Protein AF-A0A9X2UJU2-F1 (afdb_monomer_lite)

Foldseek 3Di:
DVVFVCVQCCLLPVVLVVLLVVLQDAAQADVLSVLSLLLSVLSLVLCLQLHPCLLPAVCSSVVSVVSSVVSNVNSCVVRVPHHHDDDDDDPSVVSNVSSVVSNVCSVVSVVLSVQQQDADPPDDQWAQQFDDDDKDFQAAGDHCSRHVLCVCVDPVNVVVVLANGETAIAHHDPRRHQFDHNADQDFVRGPQAQGFTFGGAWFFWAAWDAAFAFGGPPDAAPPCFQTTWTWTDRDPQEIEIEGQFHHPFADDHGGATGHCDCPVVGDGTRGGHTEGHDDDDDDDDDDDDDDDDDDDDDDDDDDDDDDDDDDDDDDDDDDDDDDDDDDDDDDDDDDDDDDDDDDDDDDDDDDDDDDRNGHRYYYHHYDDDDD

Structure (mmCIF, N/CA/C/O backbone):
data_AF-A0A9X2UJU2-F1
#
_entry.id   AF-A0A9X2UJU2-F1
#
loop_
_atom_site.group_PDB
_atom_site.id
_atom_site.type_symbol
_atom_site.label_atom_id
_atom_site.label_alt_id
_atom_site.label_comp_id
_atom_site.label_asym_id
_atom_site.label_entity_id
_atom_site.label_seq_id
_atom_site.pdbx_PDB_ins_code
_atom_site.Cartn_x
_atom_site.Cartn_y
_atom_site.Cartn_z
_atom_site.occupancy
_atom_site.B_iso_or_equiv
_atom_site.auth_seq_id
_atom_site.auth_comp_id
_atom_site.auth_asym_id
_atom_site.auth_atom_id
_atom_site.pdbx_PDB_model_num
ATOM 1 N N . MET A 1 1 ? -15.609 9.538 -8.838 1.00 78.25 1 MET A N 1
ATOM 2 C CA . MET A 1 1 ? -15.028 8.177 -8.932 1.00 78.25 1 MET A CA 1
ATOM 3 C C . MET A 1 1 ? -13.802 8.117 -9.852 1.00 78.25 1 MET A C 1
ATOM 5 O O . MET A 1 1 ? -12.767 7.620 -9.428 1.00 78.25 1 MET A O 1
ATOM 9 N N . THR A 1 2 ? -13.875 8.661 -11.072 1.00 84.62 2 THR A N 1
ATOM 10 C CA . THR A 1 2 ? -12.840 8.581 -12.128 1.00 84.62 2 THR A CA 1
ATOM 11 C C . THR A 1 2 ? -11.409 8.886 -11.670 1.00 84.62 2 THR A C 1
ATOM 13 O O . THR A 1 2 ? -10.521 8.072 -11.897 1.00 84.62 2 THR A O 1
ATOM 16 N N . LEU A 1 3 ? -11.186 9.989 -10.941 1.00 86.00 3 LEU A N 1
ATOM 17 C CA . LEU A 1 3 ? -9.861 10.375 -10.419 1.00 86.00 3 LEU A CA 1
ATOM 18 C C . LEU A 1 3 ? -9.192 9.303 -9.541 1.00 86.00 3 LEU A C 1
ATOM 20 O O . LEU A 1 3 ? -7.971 9.273 -9.429 1.00 86.00 3 LEU A O 1
ATOM 24 N N . LEU A 1 4 ? -9.984 8.438 -8.907 1.00 81.25 4 LEU A N 1
ATOM 25 C CA . LEU A 1 4 ? -9.518 7.473 -7.909 1.00 81.25 4 LEU A CA 1
ATOM 26 C C . LEU A 1 4 ? -9.176 6.132 -8.562 1.00 81.25 4 LEU A C 1
ATOM 28 O O . LEU A 1 4 ? -8.189 5.488 -8.200 1.00 81.25 4 LEU A O 1
ATOM 32 N N . ILE A 1 5 ? -9.953 5.767 -9.587 1.00 86.50 5 ILE A N 1
ATOM 33 C CA . ILE A 1 5 ? -9.607 4.722 -10.554 1.00 86.50 5 ILE A CA 1
ATOM 34 C C . ILE A 1 5 ? -8.307 5.119 -11.265 1.00 86.50 5 ILE A C 1
ATOM 36 O O . ILE A 1 5 ? -7.346 4.355 -11.238 1.00 86.50 5 ILE A O 1
ATOM 40 N N . ALA A 1 6 ? -8.222 6.345 -11.792 1.00 90.00 6 ALA A N 1
ATOM 41 C CA . ALA A 1 6 ? -7.012 6.865 -12.426 1.00 90.00 6 ALA A CA 1
ATOM 42 C C . ALA A 1 6 ? -5.798 6.832 -11.479 1.00 90.00 6 ALA A C 1
ATOM 44 O O . ALA A 1 6 ? -4.747 6.332 -11.870 1.00 90.00 6 ALA A O 1
ATOM 45 N N . SER A 1 7 ? -5.942 7.254 -10.214 1.00 86.00 7 SER A N 1
ATOM 46 C CA . SER A 1 7 ? -4.841 7.199 -9.237 1.00 86.00 7 SER A CA 1
ATOM 47 C C . SER A 1 7 ? -4.388 5.782 -8.863 1.00 86.00 7 SER A C 1
ATOM 49 O O . SER A 1 7 ? -3.304 5.635 -8.311 1.00 86.00 7 SER A O 1
ATOM 51 N N . ALA A 1 8 ? -5.186 4.746 -9.146 1.00 86.94 8 ALA A N 1
ATOM 52 C CA . ALA A 1 8 ? -4.777 3.351 -8.985 1.00 86.94 8 ALA A CA 1
ATOM 53 C C . ALA A 1 8 ? -4.156 2.784 -10.276 1.00 86.94 8 ALA A C 1
ATOM 55 O O . ALA A 1 8 ? -3.078 2.199 -10.233 1.00 86.94 8 ALA A O 1
ATOM 56 N N . LEU A 1 9 ? -4.800 2.983 -11.432 1.00 93.69 9 LEU A N 1
ATOM 57 C CA . LEU A 1 9 ? -4.358 2.412 -12.711 1.00 93.69 9 LEU A CA 1
ATOM 58 C C . LEU A 1 9 ? -3.088 3.078 -13.263 1.00 93.69 9 LEU A C 1
ATOM 60 O O . LEU A 1 9 ? -2.229 2.389 -13.813 1.00 93.69 9 LEU A O 1
ATOM 64 N N . LEU A 1 10 ? -2.942 4.398 -13.101 1.00 95.44 10 LEU A N 1
ATOM 65 C CA . LEU A 1 10 ? -1.795 5.149 -13.616 1.00 95.44 10 LEU A CA 1
ATOM 66 C C . LEU A 1 10 ? -0.452 4.645 -13.038 1.00 95.44 10 LEU A C 1
ATOM 68 O O . LEU A 1 10 ? 0.402 4.252 -13.833 1.00 95.44 10 LEU A O 1
ATOM 72 N N . PRO A 1 11 ? -0.243 4.581 -11.704 1.00 94.50 11 PRO A N 1
ATOM 73 C CA . PRO A 1 11 ? 1.027 4.121 -11.136 1.00 94.50 11 PRO A CA 1
ATOM 74 C C . PRO A 1 11 ? 1.222 2.597 -11.143 1.00 94.50 11 PRO A C 1
ATOM 76 O O . PRO A 1 11 ? 2.362 2.157 -11.016 1.00 94.50 11 PRO A O 1
ATOM 79 N N . LEU A 1 12 ? 0.158 1.788 -11.263 1.00 95.50 12 LEU A N 1
ATOM 80 C CA . LEU A 1 12 ? 0.262 0.318 -11.209 1.00 95.50 12 LEU A CA 1
ATOM 81 C C . LEU A 1 12 ? 0.328 -0.355 -12.586 1.00 95.50 12 LEU A C 1
ATOM 83 O O . LEU A 1 12 ? 0.945 -1.411 -12.697 1.00 95.50 12 LEU A O 1
ATOM 87 N N . LEU A 1 13 ? -0.282 0.233 -13.621 1.00 95.38 13 LEU A N 1
ATOM 88 C CA . LEU A 1 13 ? -0.351 -0.356 -14.965 1.00 95.38 13 LEU A CA 1
ATOM 89 C C . LEU A 1 13 ? 0.240 0.561 -16.039 1.00 95.38 13 LEU A C 1
ATOM 91 O O . LEU A 1 13 ? 1.122 0.135 -16.779 1.00 95.38 13 LEU A O 1
ATOM 95 N N . VAL A 1 14 ? -0.211 1.817 -16.127 1.00 97.19 14 VAL A N 1
ATOM 96 C CA . VAL A 1 14 ? 0.132 2.696 -17.262 1.00 97.19 14 VAL A CA 1
ATOM 97 C C . VAL A 1 14 ? 1.604 3.111 -17.233 1.00 97.19 14 VAL A C 1
ATOM 99 O O . VAL A 1 14 ? 2.310 2.925 -18.221 1.00 97.19 14 VAL A O 1
ATOM 102 N N . LEU A 1 15 ? 2.094 3.637 -16.105 1.00 96.94 15 LEU A N 1
ATOM 103 C CA . LEU A 1 15 ? 3.491 4.061 -15.974 1.00 96.94 15 LEU A CA 1
ATOM 104 C C . LEU A 1 15 ? 4.473 2.869 -15.981 1.00 96.94 15 LEU A C 1
ATOM 106 O O . LEU A 1 15 ? 5.460 2.944 -16.718 1.00 96.94 15 LEU A O 1
ATOM 110 N N . PRO A 1 16 ? 4.220 1.739 -15.281 1.00 97.31 16 PRO A N 1
ATOM 111 C CA . PRO A 1 16 ? 5.049 0.539 -15.421 1.00 97.31 16 PRO A CA 1
ATOM 112 C C . PRO A 1 16 ? 5.031 -0.034 -16.842 1.00 97.31 16 PRO A C 1
ATOM 114 O O . PRO A 1 16 ? 6.090 -0.348 -17.377 1.00 97.31 16 PRO A O 1
ATOM 117 N N . GLY A 1 17 ? 3.869 -0.091 -17.501 1.00 97.81 17 GLY A N 1
ATOM 118 C CA . GLY A 1 17 ? 3.752 -0.518 -18.897 1.00 97.81 17 GLY A CA 1
ATOM 119 C C . GLY A 1 17 ? 4.558 0.366 -19.853 1.00 97.81 17 GLY A C 1
ATOM 120 O O . GLY A 1 17 ? 5.328 -0.144 -20.665 1.00 97.81 17 GLY A O 1
ATOM 121 N N . ALA A 1 18 ? 4.473 1.692 -19.708 1.00 97.81 18 ALA A N 1
ATOM 122 C CA . ALA A 1 18 ? 5.275 2.633 -20.489 1.00 97.81 18 ALA A CA 1
ATOM 123 C C . ALA A 1 18 ? 6.788 2.461 -20.246 1.00 97.81 18 ALA A C 1
ATOM 125 O O . ALA A 1 18 ? 7.571 2.483 -21.200 1.00 97.81 18 ALA A O 1
ATOM 126 N N . ALA A 1 19 ? 7.206 2.225 -18.998 1.00 97.62 19 ALA A N 1
ATOM 127 C CA . ALA A 1 19 ? 8.601 1.953 -18.649 1.00 97.62 19 ALA A CA 1
ATOM 128 C C . ALA A 1 19 ? 9.113 0.633 -19.263 1.00 97.62 19 ALA A C 1
ATOM 130 O O . ALA A 1 19 ? 10.229 0.586 -19.784 1.00 97.62 19 ALA A O 1
ATOM 131 N N . LEU A 1 20 ? 8.284 -0.417 -19.286 1.00 98.31 20 LEU A N 1
ATOM 132 C CA . LEU A 1 20 ? 8.587 -1.688 -19.953 1.00 98.31 20 LEU A CA 1
ATOM 133 C C . LEU A 1 20 ? 8.671 -1.539 -21.480 1.00 98.31 20 LEU A C 1
ATOM 135 O O . LEU A 1 20 ? 9.601 -2.053 -22.102 1.00 98.31 20 LEU A O 1
ATOM 139 N N . VAL A 1 21 ? 7.776 -0.768 -22.104 1.00 97.69 21 VAL A N 1
ATOM 140 C CA . VAL A 1 21 ? 7.886 -0.439 -23.536 1.00 97.69 21 VAL A CA 1
ATOM 141 C C . VAL A 1 21 ? 9.180 0.337 -23.812 1.00 97.69 21 VAL A C 1
ATOM 143 O O . VAL A 1 21 ? 9.900 0.017 -24.760 1.00 97.69 21 VAL A O 1
ATOM 146 N N . TRP A 1 22 ? 9.538 1.309 -22.966 1.00 96.94 22 TRP A N 1
ATOM 147 C CA . TRP A 1 22 ? 10.787 2.068 -23.087 1.00 96.94 22 TRP A CA 1
ATOM 148 C C . TRP A 1 22 ? 12.039 1.188 -22.937 1.00 96.94 22 TRP A C 1
ATOM 150 O O . TRP A 1 22 ? 13.007 1.384 -23.680 1.00 96.94 22 TRP A O 1
ATOM 160 N N . LEU A 1 23 ? 12.012 0.183 -22.055 1.00 97.75 23 LEU A N 1
ATOM 161 C CA . LEU A 1 23 ? 13.087 -0.796 -21.859 1.00 97.75 23 LEU A CA 1
ATOM 162 C C . LEU A 1 23 ? 13.447 -1.538 -23.157 1.00 97.75 23 LEU A C 1
ATOM 164 O O . LEU A 1 23 ? 14.626 -1.621 -23.506 1.00 97.75 23 LEU A O 1
ATOM 168 N N . THR A 1 24 ? 12.446 -2.000 -23.912 1.00 96.75 24 THR A N 1
ATOM 169 C CA . THR A 1 24 ? 12.653 -2.788 -25.148 1.00 96.75 24 THR A CA 1
ATOM 170 C C . THR A 1 24 ? 13.196 -1.983 -26.339 1.00 96.75 24 THR A C 1
ATOM 172 O O . THR A 1 24 ? 13.773 -2.552 -27.274 1.00 96.75 24 THR A O 1
ATOM 175 N N . ARG A 1 25 ? 13.066 -0.646 -26.324 1.00 95.00 25 ARG A N 1
ATOM 176 C CA . ARG A 1 25 ? 13.652 0.231 -27.356 1.00 95.00 25 ARG A CA 1
ATOM 177 C C . ARG A 1 25 ? 15.187 0.171 -27.298 1.00 95.00 25 ARG A C 1
ATOM 179 O O . ARG A 1 25 ? 15.766 0.037 -26.220 1.00 95.00 25 ARG A O 1
ATOM 186 N N . ARG A 1 26 ? 15.871 0.289 -28.443 1.00 93.94 26 ARG A N 1
ATOM 187 C CA . ARG A 1 26 ? 17.350 0.349 -28.471 1.00 93.94 26 ARG A CA 1
ATOM 188 C C . ARG A 1 26 ? 17.856 1.656 -27.841 1.00 93.94 26 ARG A C 1
ATOM 190 O O . ARG A 1 26 ? 17.137 2.653 -27.826 1.00 93.94 26 ARG A O 1
ATOM 197 N N . SER A 1 27 ? 19.089 1.632 -27.345 1.00 93.81 27 SER A N 1
ATOM 198 C CA . SER A 1 27 ? 19.874 2.822 -26.974 1.00 93.81 27 SER A CA 1
ATOM 199 C C . SER A 1 27 ? 21.126 2.895 -27.871 1.00 93.81 27 SER A C 1
ATOM 201 O O . SER A 1 27 ? 21.443 1.886 -28.500 1.00 93.81 27 SER A O 1
ATOM 203 N N . PRO A 1 28 ? 21.865 4.024 -27.931 1.00 93.12 28 PRO A N 1
ATOM 204 C CA . PRO A 1 28 ? 23.051 4.152 -28.794 1.00 93.12 28 PRO A CA 1
ATOM 205 C C . PRO A 1 28 ? 24.180 3.146 -28.515 1.00 93.12 28 PRO A C 1
ATOM 207 O O . PRO A 1 28 ? 24.922 2.789 -29.420 1.00 93.12 28 PRO A O 1
ATOM 210 N N . CYS A 1 29 ? 24.309 2.673 -27.272 1.00 94.31 29 CYS A N 1
ATOM 211 C CA . CYS A 1 29 ? 25.290 1.662 -26.878 1.00 94.31 29 CYS A CA 1
ATOM 212 C C . CYS A 1 29 ? 24.791 0.833 -25.684 1.00 94.31 29 CYS A C 1
ATOM 214 O O . CYS A 1 29 ? 23.790 1.180 -25.038 1.00 94.31 29 CYS A O 1
ATOM 216 N N . ARG A 1 30 ? 25.484 -0.275 -25.386 1.00 95.88 30 ARG A N 1
ATOM 217 C CA . ARG A 1 30 ? 25.098 -1.224 -24.327 1.00 95.88 30 ARG A CA 1
ATOM 218 C C . ARG A 1 30 ? 25.066 -0.581 -22.940 1.00 95.88 30 ARG A C 1
ATOM 220 O O . ARG A 1 30 ? 24.116 -0.845 -22.209 1.00 95.88 30 ARG A O 1
ATOM 227 N N . LEU A 1 31 ? 26.014 0.294 -22.591 1.00 95.00 31 LEU A N 1
ATOM 228 C CA . LEU A 1 31 ? 26.052 0.927 -21.264 1.00 95.00 31 LEU A CA 1
ATOM 229 C C . LEU A 1 31 ? 24.826 1.822 -21.002 1.00 95.00 31 LEU A C 1
ATOM 231 O O . LEU A 1 31 ? 24.211 1.732 -19.942 1.00 95.00 31 LEU A O 1
ATOM 235 N N . LEU A 1 32 ? 24.402 2.624 -21.986 1.00 94.94 32 LEU A N 1
ATOM 236 C CA . LEU A 1 32 ? 23.209 3.475 -21.852 1.00 94.94 32 LEU A CA 1
ATOM 237 C C . LEU A 1 32 ? 21.908 2.659 -21.820 1.00 94.94 32 LEU A C 1
ATOM 239 O O . LEU A 1 32 ? 20.930 3.073 -21.197 1.00 94.94 32 LEU A O 1
ATOM 243 N N . TRP A 1 33 ? 21.871 1.498 -22.483 1.00 96.44 33 TRP A N 1
ATOM 244 C CA . TRP A 1 33 ? 20.758 0.561 -22.320 1.00 96.44 33 TRP A CA 1
ATOM 245 C C . TRP A 1 33 ? 20.776 -0.111 -20.940 1.00 96.44 33 TRP A C 1
ATOM 247 O O . TRP A 1 33 ? 19.724 -0.207 -20.319 1.00 96.44 33 TRP A O 1
ATOM 257 N N . GLY A 1 34 ? 21.948 -0.490 -20.423 1.00 97.06 34 GLY A N 1
ATOM 258 C CA . GLY A 1 34 ? 22.110 -1.049 -19.078 1.00 97.06 34 GLY A CA 1
ATOM 259 C C . GLY A 1 34 ? 21.664 -0.083 -17.977 1.00 97.06 34 GLY A C 1
ATOM 260 O O . GLY A 1 34 ? 20.895 -0.472 -17.103 1.00 97.06 34 GLY A O 1
ATOM 261 N N . LEU A 1 35 ? 22.043 1.198 -18.070 1.00 96.50 35 LEU A N 1
ATOM 262 C CA . LEU A 1 35 ? 21.576 2.247 -17.155 1.00 96.50 35 LEU A CA 1
ATOM 263 C C . LEU A 1 35 ? 20.044 2.386 -17.184 1.00 96.50 35 LEU A C 1
ATOM 265 O O . LEU A 1 35 ? 19.402 2.456 -16.138 1.00 96.50 35 LEU A O 1
ATOM 269 N N . LYS A 1 36 ? 19.443 2.365 -18.382 1.00 96.56 36 LYS A N 1
ATOM 270 C CA . LYS A 1 36 ? 17.984 2.350 -18.552 1.00 96.56 36 LYS A CA 1
ATOM 271 C C . LYS A 1 36 ? 17.348 1.092 -17.949 1.00 96.56 36 LYS A C 1
ATOM 273 O O . LYS A 1 36 ? 16.316 1.197 -17.295 1.00 96.56 36 LYS A O 1
ATOM 278 N N . ALA A 1 37 ? 17.942 -0.083 -18.149 1.00 98.19 37 ALA A N 1
ATOM 279 C CA . ALA A 1 37 ? 17.447 -1.340 -17.595 1.00 98.19 37 ALA A CA 1
ATOM 280 C C . ALA A 1 37 ? 17.479 -1.341 -16.062 1.00 98.19 37 ALA A C 1
ATOM 282 O O . ALA A 1 37 ? 16.490 -1.719 -15.437 1.00 98.19 37 ALA A O 1
ATOM 283 N N . ALA A 1 38 ? 18.554 -0.823 -15.463 1.00 98.25 38 ALA A N 1
ATOM 284 C CA . ALA A 1 38 ? 18.649 -0.611 -14.024 1.00 98.25 38 ALA A CA 1
ATOM 285 C C . ALA A 1 38 ? 17.598 0.398 -13.522 1.00 98.25 38 ALA A C 1
ATOM 287 O O . ALA A 1 38 ? 16.952 0.148 -12.507 1.00 98.25 38 ALA A O 1
ATOM 288 N N . ALA A 1 39 ? 17.362 1.498 -14.246 1.00 98.12 39 ALA A N 1
ATOM 289 C CA . ALA A 1 39 ? 16.346 2.493 -13.894 1.00 98.12 39 ALA A CA 1
ATOM 290 C C . ALA A 1 39 ? 14.916 1.934 -13.936 1.00 98.12 39 ALA A C 1
ATOM 292 O O . ALA A 1 39 ? 14.145 2.133 -12.996 1.00 98.12 39 ALA A O 1
ATOM 293 N N . VAL A 1 40 ? 14.567 1.195 -14.995 1.00 98.31 40 VAL A N 1
ATOM 294 C CA . VAL A 1 40 ? 13.261 0.527 -15.110 1.00 98.31 40 VAL A CA 1
ATOM 295 C C . VAL A 1 40 ? 13.121 -0.572 -14.054 1.00 98.31 40 VAL A C 1
ATOM 297 O O . VAL A 1 40 ? 12.067 -0.668 -13.436 1.00 98.31 40 VAL A O 1
ATOM 300 N N . GLY A 1 41 ? 14.176 -1.348 -13.784 1.00 98.31 41 GLY A N 1
ATOM 301 C CA . GLY A 1 41 ? 14.182 -2.369 -12.732 1.00 98.31 41 GLY A CA 1
ATOM 302 C C . GLY A 1 41 ? 14.013 -1.785 -11.327 1.00 98.31 41 GLY A C 1
ATOM 303 O O . GLY A 1 41 ? 13.221 -2.300 -10.542 1.00 98.31 41 GLY A O 1
ATOM 304 N N . GLY A 1 42 ? 14.681 -0.667 -11.030 1.00 97.81 42 GLY A N 1
ATOM 305 C CA . GLY A 1 42 ? 14.505 0.082 -9.785 1.00 97.81 42 GLY A CA 1
ATOM 306 C C . GLY A 1 42 ? 13.072 0.589 -9.618 1.00 97.81 42 GLY A C 1
ATOM 307 O O . GLY A 1 42 ? 12.466 0.373 -8.568 1.00 97.81 42 GLY A O 1
ATOM 308 N N . TYR A 1 43 ? 12.498 1.175 -10.673 1.00 97.69 43 TYR A N 1
ATOM 309 C CA . TYR A 1 43 ? 11.116 1.652 -10.664 1.00 97.69 43 TYR A CA 1
ATOM 310 C C . TYR A 1 43 ? 10.106 0.503 -10.506 1.00 97.69 43 TYR A C 1
ATOM 312 O O . TYR A 1 43 ? 9.190 0.594 -9.691 1.00 97.69 43 TYR A O 1
ATOM 320 N N . VAL A 1 44 ? 10.309 -0.618 -11.206 1.00 98.12 44 VAL A N 1
ATOM 321 C CA . VAL A 1 44 ? 9.513 -1.844 -11.040 1.00 98.12 44 VAL A CA 1
ATOM 322 C C . VAL A 1 44 ? 9.623 -2.387 -9.612 1.00 98.12 44 VAL A C 1
ATOM 324 O O . VAL A 1 44 ? 8.601 -2.733 -9.025 1.00 98.12 44 VAL A O 1
ATOM 327 N N . GLY A 1 45 ? 10.819 -2.408 -9.016 1.00 97.31 45 GLY A N 1
ATOM 328 C CA . GLY A 1 45 ? 11.032 -2.816 -7.623 1.00 97.31 45 GLY A CA 1
ATOM 329 C C . GLY A 1 45 ? 10.344 -1.890 -6.613 1.00 97.31 45 GLY A C 1
ATOM 330 O O . GLY A 1 45 ? 9.742 -2.361 -5.644 1.00 97.31 45 GLY A O 1
ATOM 331 N N . LEU A 1 46 ? 10.359 -0.578 -6.868 1.00 95.94 46 LEU A N 1
ATOM 332 C CA . LEU A 1 46 ? 9.632 0.408 -6.073 1.00 95.94 46 LEU A CA 1
ATOM 333 C C . LEU A 1 46 ? 8.116 0.179 -6.169 1.00 95.94 46 LEU A C 1
ATOM 335 O O . LEU A 1 46 ? 7.453 0.070 -5.137 1.00 95.94 46 LEU A O 1
ATOM 339 N N . THR A 1 47 ? 7.571 0.013 -7.378 1.00 96.38 47 THR A N 1
ATOM 340 C CA . THR A 1 47 ? 6.147 -0.293 -7.586 1.00 96.38 47 THR A CA 1
ATOM 341 C C . THR A 1 47 ? 5.770 -1.650 -6.982 1.00 96.38 47 THR A C 1
ATOM 343 O O . THR A 1 47 ? 4.721 -1.757 -6.356 1.00 96.38 47 THR A O 1
ATOM 346 N N . TYR A 1 48 ? 6.616 -2.681 -7.066 1.00 96.56 48 TYR A N 1
ATOM 347 C CA . TYR A 1 48 ? 6.393 -3.993 -6.437 1.00 96.56 48 TYR A CA 1
ATOM 348 C C . TYR A 1 48 ? 6.267 -3.906 -4.901 1.00 96.56 48 TYR A C 1
ATOM 350 O O . TYR A 1 48 ? 5.504 -4.664 -4.298 1.00 96.56 48 TYR A O 1
ATOM 358 N N . HIS A 1 49 ? 6.984 -2.977 -4.258 1.00 93.88 49 HIS A N 1
ATOM 359 C CA . HIS A 1 49 ? 7.016 -2.836 -2.798 1.00 93.88 49 HIS A CA 1
ATOM 360 C C . HIS A 1 49 ? 6.109 -1.748 -2.206 1.00 93.88 49 HIS A C 1
ATOM 362 O O . HIS A 1 49 ? 5.673 -1.919 -1.069 1.00 93.88 49 HIS A O 1
ATOM 368 N N . LEU A 1 50 ? 5.853 -0.650 -2.924 1.00 92.94 50 LEU A N 1
ATOM 369 C CA . LEU A 1 50 ? 5.038 0.489 -2.469 1.00 92.94 50 LEU A CA 1
ATOM 370 C C . LEU A 1 50 ? 3.723 0.649 -3.247 1.00 92.94 50 LEU A C 1
ATOM 372 O O . LEU A 1 50 ? 2.859 1.432 -2.854 1.00 92.94 50 LEU A O 1
ATOM 376 N N . GLY A 1 51 ? 3.548 -0.077 -4.351 1.00 93.31 51 GLY A N 1
ATOM 377 C CA . GLY A 1 51 ? 2.309 -0.062 -5.117 1.00 93.31 51 GLY A CA 1
ATOM 378 C C . GLY A 1 51 ? 1.130 -0.563 -4.284 1.00 93.31 51 GLY A C 1
ATOM 379 O O . GLY A 1 51 ? 1.218 -1.582 -3.599 1.00 93.31 51 GLY A O 1
ATOM 380 N N . SER A 1 52 ? -0.008 0.128 -4.380 1.00 91.62 52 SER A N 1
ATOM 381 C CA . SER A 1 52 ? -1.276 -0.268 -3.748 1.00 91.62 52 SER A CA 1
ATOM 382 C C . SER A 1 52 ? -1.934 -1.460 -4.463 1.00 91.62 52 SER A C 1
ATOM 384 O O . SER A 1 52 ? -3.083 -1.390 -4.892 1.00 91.62 52 SER A O 1
ATOM 386 N N . TRP A 1 53 ? -1.200 -2.565 -4.614 1.00 94.50 53 TRP A N 1
ATOM 387 C CA . TRP A 1 53 ? -1.599 -3.735 -5.405 1.00 94.50 53 TRP A CA 1
ATOM 388 C C . TRP A 1 53 ? -2.915 -4.365 -4.959 1.00 94.50 53 TRP A C 1
ATOM 390 O O . TRP A 1 53 ? -3.661 -4.849 -5.801 1.00 94.50 53 TRP A O 1
ATOM 400 N N . TYR A 1 54 ? -3.252 -4.272 -3.672 1.00 92.00 54 TYR A N 1
ATOM 401 C CA . TYR A 1 54 ? -4.533 -4.704 -3.108 1.00 92.00 54 TYR A CA 1
ATOM 402 C C . TYR A 1 54 ? -5.774 -4.063 -3.774 1.00 92.00 54 TYR A C 1
ATOM 404 O O . TYR A 1 54 ? -6.877 -4.592 -3.642 1.00 92.00 54 TYR A O 1
ATOM 412 N N . MET A 1 55 ? -5.610 -2.957 -4.516 1.00 91.69 55 MET A N 1
ATOM 413 C CA . MET A 1 55 ? -6.650 -2.337 -5.355 1.00 91.69 55 MET A CA 1
ATOM 414 C C . MET A 1 55 ? -6.995 -3.148 -6.617 1.00 91.69 55 MET A C 1
ATOM 416 O O . MET A 1 55 ? -8.116 -3.040 -7.107 1.00 91.69 55 MET A O 1
ATOM 420 N N . LEU A 1 56 ? -6.031 -3.903 -7.159 1.00 93.31 56 LEU A N 1
ATOM 421 C CA . LEU A 1 56 ? -6.142 -4.680 -8.401 1.00 93.31 56 LEU A CA 1
ATOM 422 C C . LEU A 1 56 ? -6.066 -6.178 -8.103 1.00 93.31 56 LEU A C 1
ATOM 424 O O . LEU A 1 56 ? -7.026 -6.908 -8.306 1.00 93.31 56 LEU A O 1
ATOM 428 N N . SER A 1 57 ? -4.906 -6.605 -7.614 1.00 94.44 57 SER A N 1
ATOM 429 C CA . SER A 1 57 ? -4.594 -7.910 -7.044 1.00 94.44 57 SER A CA 1
ATOM 430 C C . SER A 1 57 ? -3.164 -7.842 -6.503 1.00 94.44 57 SER A C 1
ATOM 432 O O . SER A 1 57 ? -2.254 -7.390 -7.207 1.00 94.44 57 SER A O 1
ATOM 434 N N . THR A 1 58 ? -2.923 -8.340 -5.290 1.00 95.19 58 THR A N 1
ATOM 435 C CA . THR A 1 58 ? -1.568 -8.550 -4.757 1.00 95.19 58 THR A CA 1
ATOM 436 C C . THR A 1 58 ? -0.733 -9.528 -5.579 1.00 95.19 58 THR A C 1
ATOM 438 O O . THR A 1 58 ? 0.486 -9.513 -5.428 1.00 95.19 58 THR A O 1
ATOM 441 N N . HIS A 1 59 ? -1.331 -10.311 -6.483 1.00 95.88 59 HIS A N 1
ATOM 442 C CA . HIS A 1 59 ? -0.605 -11.186 -7.410 1.00 95.88 59 HIS A CA 1
ATOM 443 C C . HIS A 1 59 ? -0.028 -10.423 -8.613 1.00 95.88 59 HIS A C 1
ATOM 445 O O . HIS A 1 59 ? 1.020 -10.794 -9.141 1.00 95.88 59 HIS A O 1
ATOM 451 N N . GLY A 1 60 ? -0.643 -9.297 -9.004 1.00 96.38 60 GLY A N 1
ATOM 452 C CA . GLY A 1 60 ? -0.228 -8.490 -10.163 1.00 96.38 60 GLY A CA 1
ATOM 453 C C . GLY A 1 60 ? 1.209 -7.960 -10.081 1.00 96.38 60 GLY A C 1
ATOM 454 O O . GLY A 1 60 ? 1.868 -7.781 -11.104 1.00 96.38 60 GLY A O 1
ATOM 455 N N . ARG A 1 61 ? 1.749 -7.805 -8.866 1.00 96.50 61 ARG A N 1
ATOM 456 C CA . ARG A 1 61 ? 3.153 -7.427 -8.644 1.00 96.50 61 ARG A CA 1
ATOM 457 C C . ARG A 1 61 ? 4.143 -8.474 -9.176 1.00 96.50 61 ARG A C 1
ATOM 459 O O . ARG A 1 61 ? 5.198 -8.104 -9.677 1.00 96.50 61 ARG A O 1
ATOM 466 N N . TYR A 1 62 ? 3.805 -9.765 -9.109 1.00 97.75 62 TYR A N 1
ATOM 467 C CA . TYR A 1 62 ? 4.650 -10.841 -9.640 1.00 97.75 62 TYR A CA 1
ATOM 468 C C . TYR A 1 62 ? 4.573 -10.902 -11.166 1.00 97.75 62 TYR A C 1
ATOM 470 O O . TYR A 1 62 ? 5.595 -11.085 -11.821 1.00 97.75 62 TYR A O 1
ATOM 478 N N . VAL A 1 63 ? 3.389 -10.641 -11.734 1.00 97.88 63 VAL A N 1
ATOM 479 C CA . VAL A 1 63 ? 3.221 -10.459 -13.185 1.00 97.88 63 VAL A CA 1
ATOM 480 C C . VAL A 1 63 ? 4.097 -9.304 -13.678 1.00 97.88 63 VAL A C 1
ATOM 482 O O . VAL A 1 63 ? 4.808 -9.464 -14.666 1.00 97.88 63 VAL A O 1
ATOM 485 N N . LEU A 1 64 ? 4.140 -8.175 -12.957 1.00 98.25 64 LEU A N 1
ATOM 486 C CA . LEU A 1 64 ? 5.020 -7.055 -13.301 1.00 98.25 64 LEU A CA 1
ATOM 487 C C . LEU A 1 64 ? 6.513 -7.441 -13.280 1.00 98.25 64 LEU A C 1
ATOM 489 O O . LEU A 1 64 ? 7.247 -7.044 -14.184 1.00 98.25 64 LEU A O 1
ATOM 493 N N . LEU A 1 65 ? 6.963 -8.234 -12.298 1.00 98.19 65 LEU A N 1
ATOM 494 C CA . LEU A 1 65 ? 8.338 -8.756 -12.267 1.00 98.19 65 LEU A CA 1
ATOM 495 C C . LEU A 1 65 ? 8.633 -9.690 -13.452 1.00 98.19 65 LEU A C 1
ATOM 497 O O . LEU A 1 65 ? 9.692 -9.572 -14.066 1.00 98.19 65 LEU A O 1
ATOM 501 N N . GLY A 1 66 ? 7.699 -10.576 -13.812 1.00 98.56 66 GLY A N 1
ATOM 502 C CA . GLY A 1 66 ? 7.832 -11.454 -14.978 1.00 98.56 66 GLY A CA 1
ATOM 503 C C . GLY A 1 66 ? 7.917 -10.671 -16.292 1.00 98.56 66 GLY A C 1
ATOM 504 O O . GLY A 1 66 ? 8.825 -10.893 -17.092 1.00 98.56 66 GLY A O 1
ATOM 505 N N . LEU A 1 67 ? 7.038 -9.682 -16.482 1.00 98.56 67 LEU A N 1
ATOM 506 C CA . LEU A 1 67 ? 7.065 -8.784 -17.642 1.00 98.56 67 LEU A CA 1
ATOM 507 C C . LEU A 1 67 ? 8.363 -7.963 -17.710 1.00 98.56 67 LEU A C 1
ATOM 509 O O . LEU A 1 67 ? 8.895 -7.749 -18.801 1.00 98.56 67 LEU A O 1
ATOM 513 N N . PHE A 1 68 ? 8.910 -7.542 -16.564 1.00 98.69 68 PHE A N 1
ATOM 514 C CA . PHE A 1 68 ? 10.231 -6.917 -16.499 1.00 98.69 68 PHE A CA 1
ATOM 515 C C . PHE A 1 68 ? 11.348 -7.870 -16.931 1.00 98.69 68 PHE A C 1
ATOM 517 O O . PHE A 1 68 ? 12.160 -7.484 -17.768 1.00 98.69 68 PHE A O 1
ATOM 524 N N . ALA A 1 69 ? 11.369 -9.109 -16.433 1.00 98.62 69 ALA A N 1
ATOM 525 C CA . ALA A 1 69 ? 12.376 -10.099 -16.814 1.00 98.62 69 ALA A CA 1
ATOM 526 C C . ALA A 1 69 ? 12.349 -10.395 -18.327 1.00 98.62 69 ALA A C 1
ATOM 528 O O . ALA A 1 69 ? 13.389 -10.352 -18.985 1.00 98.62 69 ALA A O 1
ATOM 529 N N . VAL A 1 70 ? 11.157 -10.597 -18.903 1.00 98.62 70 VAL A N 1
ATOM 530 C CA . VAL A 1 70 ? 10.972 -10.805 -20.352 1.00 98.62 70 VAL A CA 1
ATOM 531 C C . VAL A 1 70 ? 11.398 -9.566 -21.151 1.00 98.62 70 VAL A C 1
ATOM 533 O O . VAL A 1 70 ? 12.158 -9.681 -22.115 1.00 98.62 70 VAL A O 1
ATOM 536 N N . GLY A 1 71 ? 10.971 -8.368 -20.738 1.00 98.38 71 GLY A N 1
ATOM 537 C CA . GLY A 1 71 ? 11.330 -7.109 -21.396 1.00 98.38 71 GLY A CA 1
ATOM 538 C C . GLY A 1 71 ? 12.829 -6.797 -21.342 1.00 98.38 71 GLY A C 1
ATOM 539 O O . GLY A 1 71 ? 13.398 -6.318 -22.327 1.00 98.38 71 GLY A O 1
ATOM 540 N N . ALA A 1 72 ? 13.487 -7.116 -20.224 1.00 98.25 72 ALA A N 1
ATOM 541 C CA . ALA A 1 72 ? 14.931 -7.001 -20.052 1.00 98.25 72 ALA A CA 1
ATOM 542 C C . ALA A 1 72 ? 15.684 -8.016 -20.924 1.00 98.25 72 ALA A C 1
ATOM 544 O O . ALA A 1 72 ? 16.622 -7.627 -21.618 1.00 98.25 72 ALA A O 1
ATOM 545 N N . GLY A 1 73 ? 15.245 -9.280 -20.963 1.00 98.38 73 GLY A N 1
ATOM 546 C CA . GLY A 1 73 ? 15.827 -10.316 -21.822 1.00 98.38 73 GLY A CA 1
ATOM 547 C C . GLY A 1 73 ? 15.743 -9.958 -23.309 1.00 98.38 73 GLY A C 1
ATOM 548 O O . GLY A 1 73 ? 16.760 -9.934 -24.003 1.00 98.38 73 GLY A O 1
ATOM 549 N N . TYR A 1 74 ? 14.555 -9.578 -23.789 1.00 98.44 74 TYR A N 1
ATOM 550 C CA . TYR A 1 74 ? 14.344 -9.154 -25.178 1.00 98.44 74 TYR A CA 1
ATOM 551 C C . TYR A 1 74 ? 15.120 -7.872 -25.533 1.00 98.44 74 TYR A C 1
ATOM 553 O O . TYR A 1 74 ? 15.753 -7.793 -26.590 1.00 98.44 74 TYR A O 1
ATOM 561 N N . GLY A 1 75 ? 15.126 -6.872 -24.643 1.00 97.56 75 GLY A N 1
ATOM 562 C CA . GLY A 1 75 ? 15.910 -5.650 -24.826 1.00 97.56 75 GLY A CA 1
ATOM 563 C C . GLY A 1 75 ? 17.420 -5.918 -24.865 1.00 97.56 75 GLY A C 1
ATOM 564 O O . GLY A 1 75 ? 18.108 -5.403 -25.746 1.00 97.56 75 GLY A O 1
ATOM 565 N N . GLY A 1 76 ? 17.925 -6.781 -23.980 1.00 97.38 76 GLY A N 1
ATOM 566 C CA . GLY A 1 76 ? 19.330 -7.186 -23.931 1.00 97.38 76 GLY A CA 1
ATOM 567 C C . GLY A 1 76 ? 19.752 -7.945 -25.189 1.00 97.38 76 GLY A C 1
ATOM 568 O O . GLY A 1 76 ? 20.761 -7.606 -25.808 1.00 97.38 76 GLY A O 1
ATOM 569 N N . TRP A 1 77 ? 18.924 -8.889 -25.645 1.00 97.75 77 TRP A N 1
ATOM 570 C CA . TRP A 1 77 ? 19.107 -9.593 -26.917 1.00 97.75 77 TRP A CA 1
ATOM 571 C C . TRP A 1 77 ? 19.177 -8.621 -28.108 1.00 97.75 77 TRP A C 1
ATOM 573 O O . TRP A 1 77 ? 20.117 -8.686 -28.902 1.00 97.75 77 TRP A O 1
ATOM 583 N N . ARG A 1 78 ? 18.275 -7.628 -28.185 1.00 97.00 78 ARG A N 1
ATOM 584 C CA . ARG A 1 78 ? 18.300 -6.565 -29.218 1.00 97.00 78 ARG A CA 1
ATOM 585 C C . ARG A 1 78 ? 19.556 -5.687 -29.203 1.00 97.00 78 ARG A C 1
ATOM 587 O O . ARG A 1 78 ? 19.808 -5.005 -30.204 1.00 97.00 78 ARG A O 1
ATOM 594 N N . MET A 1 79 ? 20.289 -5.669 -28.089 1.00 97.12 79 MET A N 1
ATOM 595 C CA . MET A 1 79 ? 21.517 -4.901 -27.865 1.00 97.12 79 MET A CA 1
ATOM 596 C C . MET A 1 79 ? 22.797 -5.751 -27.974 1.00 97.12 79 MET A C 1
ATOM 598 O O . MET A 1 79 ? 23.888 -5.191 -27.891 1.00 97.12 79 MET A O 1
ATOM 602 N N . ARG A 1 80 ? 22.704 -7.074 -28.191 1.00 95.56 80 ARG A N 1
ATOM 603 C CA . ARG A 1 80 ? 23.857 -7.999 -28.129 1.00 95.56 80 ARG A CA 1
ATOM 604 C C . ARG A 1 80 ? 24.988 -7.689 -29.124 1.00 95.56 80 ARG A C 1
ATOM 606 O O . ARG A 1 80 ? 26.144 -7.939 -28.811 1.00 95.56 80 ARG A O 1
ATOM 613 N N . HIS A 1 81 ? 24.656 -7.102 -30.277 1.00 94.75 81 HIS A N 1
ATOM 614 C CA . HIS A 1 81 ? 25.608 -6.693 -31.324 1.00 94.75 81 HIS A CA 1
ATOM 615 C C . HIS A 1 81 ? 25.914 -5.181 -31.326 1.00 94.75 81 HIS A C 1
ATOM 617 O O . HIS A 1 81 ? 26.514 -4.678 -32.268 1.00 94.75 81 HIS A O 1
ATOM 623 N N . GLN A 1 82 ? 25.460 -4.429 -30.319 1.00 93.81 82 GLN A N 1
ATOM 624 C CA . GLN A 1 82 ? 25.769 -3.001 -30.204 1.00 93.81 82 GLN A CA 1
ATOM 625 C C . GLN A 1 82 ? 27.118 -2.786 -29.516 1.00 93.81 82 GLN A C 1
ATOM 627 O O . GLN A 1 82 ? 27.510 -3.553 -28.632 1.00 93.81 82 GLN A O 1
ATOM 632 N N . VAL A 1 83 ? 27.795 -1.696 -29.877 1.00 95.81 83 VAL A N 1
ATOM 633 C CA . VAL A 1 83 ? 29.031 -1.261 -29.214 1.00 95.81 83 VAL A CA 1
ATOM 634 C C . VAL A 1 83 ? 28.805 -1.028 -27.716 1.00 95.81 83 VAL A C 1
ATOM 636 O O . VAL A 1 83 ? 27.703 -0.679 -27.274 1.00 95.81 83 VAL A O 1
ATOM 639 N N . PHE A 1 84 ? 29.847 -1.237 -26.907 1.00 94.25 84 PHE A N 1
ATOM 640 C CA . PHE A 1 84 ? 29.731 -1.127 -25.451 1.00 94.25 84 PHE A CA 1
ATOM 641 C C . PHE A 1 84 ? 29.417 0.306 -24.998 1.00 94.25 84 PHE A C 1
ATOM 643 O O . PHE A 1 84 ? 28.477 0.519 -24.227 1.00 94.25 84 PHE A O 1
ATOM 650 N N . TRP A 1 85 ? 30.156 1.281 -25.534 1.00 93.62 85 TRP A N 1
ATOM 651 C CA . TRP A 1 85 ? 30.084 2.691 -25.163 1.00 93.62 85 TRP A CA 1
ATOM 652 C C . TRP A 1 85 ? 30.160 3.616 -26.383 1.00 93.62 85 TRP A C 1
ATOM 654 O O . TRP A 1 85 ? 30.906 3.362 -27.323 1.00 93.62 85 TRP A O 1
ATOM 664 N N . THR A 1 86 ? 29.413 4.717 -26.322 1.00 91.12 86 THR A N 1
ATOM 665 C CA . THR A 1 86 ? 29.471 5.860 -27.244 1.00 91.12 86 THR A CA 1
ATOM 666 C C . THR A 1 86 ? 29.159 7.124 -26.451 1.00 91.12 86 THR A C 1
ATOM 668 O O . THR A 1 86 ? 28.152 7.147 -25.738 1.00 91.12 86 THR A O 1
ATOM 671 N N . ARG A 1 87 ? 29.947 8.196 -26.605 1.00 89.69 87 ARG A N 1
ATOM 672 C CA . ARG A 1 87 ? 29.651 9.487 -25.960 1.00 89.69 87 ARG A CA 1
ATOM 673 C C . ARG A 1 87 ? 28.315 10.049 -26.488 1.00 89.69 87 ARG A C 1
ATOM 675 O O . ARG A 1 87 ? 28.225 10.273 -27.697 1.00 89.69 87 ARG A O 1
ATOM 682 N N . PRO A 1 88 ? 27.307 10.316 -25.634 1.00 90.12 88 PRO A N 1
ATOM 683 C CA . PRO A 1 88 ? 26.056 10.923 -26.079 1.00 90.12 88 PRO A CA 1
ATOM 684 C C . PRO A 1 88 ? 26.282 12.337 -26.635 1.00 90.12 88 PRO A C 1
ATOM 686 O O . PRO A 1 88 ? 27.096 13.103 -26.108 1.00 90.12 88 PRO A O 1
ATOM 689 N N . ARG A 1 89 ? 25.538 12.700 -27.683 1.00 90.31 89 ARG A N 1
ATOM 690 C CA . ARG A 1 89 ? 25.547 14.034 -28.307 1.00 90.31 89 ARG A CA 1
ATOM 691 C C . ARG A 1 89 ? 24.157 14.675 -28.248 1.00 90.31 89 ARG A C 1
ATOM 693 O O . ARG A 1 89 ? 23.155 14.010 -28.517 1.00 90.31 89 ARG A O 1
ATOM 700 N N . GLY A 1 90 ? 24.100 15.965 -27.911 1.00 89.81 90 GLY A N 1
ATOM 701 C CA . GLY A 1 90 ? 22.859 16.747 -27.851 1.00 89.81 90 GLY A CA 1
ATOM 702 C C . GLY A 1 90 ? 21.758 16.066 -27.028 1.00 89.81 90 GLY A C 1
ATOM 703 O O . GLY A 1 90 ? 21.986 15.636 -25.896 1.00 89.81 90 GLY A O 1
ATOM 704 N N . TRP A 1 91 ? 20.577 15.904 -27.629 1.00 86.56 91 TRP A N 1
ATOM 705 C CA . TRP A 1 91 ? 19.383 15.342 -26.980 1.00 86.56 91 TRP A CA 1
ATOM 706 C C . TRP A 1 91 ? 19.533 13.897 -26.469 1.00 86.56 91 TRP A C 1
ATOM 708 O O . TRP A 1 91 ? 18.726 13.431 -25.665 1.00 86.56 91 TRP A O 1
ATOM 718 N N . GLN A 1 92 ? 20.586 13.176 -26.874 1.00 86.81 92 GLN A N 1
ATOM 719 C CA . GLN A 1 92 ? 20.872 11.825 -26.376 1.00 86.81 92 GLN A CA 1
ATOM 720 C C . GLN A 1 92 ? 21.141 11.783 -24.860 1.00 86.81 92 GLN A C 1
ATOM 722 O O . GLN A 1 92 ? 21.013 10.714 -24.264 1.00 86.81 92 GLN A O 1
ATOM 727 N N . TRP A 1 93 ? 21.461 12.918 -24.223 1.00 89.62 93 TRP A N 1
ATOM 728 C CA . TRP A 1 93 ? 21.605 13.036 -22.765 1.00 89.62 93 TRP A CA 1
ATOM 729 C C . TRP A 1 93 ? 20.282 12.977 -21.984 1.00 89.62 93 TRP A C 1
ATOM 731 O O . TRP A 1 93 ? 20.301 12.634 -20.801 1.00 89.62 93 TRP A O 1
ATOM 741 N N . ALA A 1 94 ? 19.131 13.219 -22.623 1.00 90.56 94 ALA A N 1
ATOM 742 C CA . ALA A 1 94 ? 17.831 13.201 -21.945 1.00 90.56 94 ALA A CA 1
ATOM 743 C C . ALA A 1 94 ? 17.476 11.812 -21.374 1.00 90.56 94 ALA A C 1
ATOM 745 O O . ALA A 1 94 ? 16.975 11.700 -20.256 1.00 90.56 94 ALA A O 1
ATOM 746 N N . GLY A 1 95 ? 17.783 10.737 -22.112 1.00 90.06 95 GLY A N 1
ATOM 747 C CA . GLY A 1 95 ? 17.537 9.358 -21.671 1.00 90.06 95 GLY A CA 1
ATOM 748 C C . GLY A 1 95 ? 18.347 8.964 -20.424 1.00 90.06 95 GLY A C 1
ATOM 749 O O . GLY A 1 95 ? 17.752 8.499 -19.453 1.00 90.06 95 GLY A O 1
ATOM 750 N N . PRO A 1 96 ? 19.680 9.160 -20.415 1.00 91.06 96 PRO A N 1
ATOM 751 C CA . PRO A 1 96 ? 20.523 8.940 -19.241 1.00 91.06 96 PRO A CA 1
ATOM 752 C C . PRO A 1 96 ? 20.169 9.837 -18.050 1.00 91.06 96 PRO A C 1
ATOM 754 O O . PRO A 1 96 ? 20.160 9.344 -16.926 1.00 91.06 96 PRO A O 1
ATOM 757 N N . GLY A 1 97 ? 19.813 11.107 -18.280 1.00 94.12 97 GLY A N 1
ATOM 758 C CA . GLY A 1 97 ? 19.342 12.009 -17.222 1.00 94.12 97 GLY A CA 1
ATOM 759 C C . GLY A 1 97 ? 18.069 11.493 -16.543 1.00 94.12 97 GLY A C 1
ATOM 760 O O . GLY A 1 97 ? 18.029 11.352 -15.322 1.00 94.12 97 GLY A O 1
ATOM 761 N N . LEU A 1 98 ? 17.060 11.102 -17.332 1.00 93.94 98 LEU A N 1
ATOM 762 C CA . LEU A 1 98 ? 15.842 10.473 -16.814 1.00 93.94 98 LEU A CA 1
ATOM 763 C C . LEU A 1 98 ? 16.139 9.153 -16.081 1.00 93.94 98 LEU A C 1
ATOM 765 O O . LEU A 1 98 ? 15.581 8.903 -15.015 1.00 93.94 98 LEU A O 1
ATOM 769 N N . ALA A 1 99 ? 17.033 8.320 -16.621 1.00 95.12 99 ALA A N 1
ATOM 770 C CA . ALA A 1 99 ? 17.431 7.064 -15.986 1.00 95.12 99 ALA A CA 1
ATOM 771 C C . ALA A 1 99 ? 18.121 7.292 -14.628 1.00 95.12 99 ALA A C 1
ATOM 773 O O . ALA A 1 99 ? 17.813 6.588 -13.668 1.00 95.12 99 ALA A O 1
ATOM 774 N N . ALA A 1 100 ? 18.993 8.299 -14.517 1.00 95.62 100 ALA A N 1
ATOM 775 C CA . ALA A 1 100 ? 19.646 8.674 -13.263 1.00 95.62 100 ALA A CA 1
ATOM 776 C C . ALA A 1 100 ? 18.642 9.181 -12.211 1.00 95.62 100 ALA A C 1
ATOM 778 O O . ALA A 1 100 ? 18.708 8.761 -11.056 1.00 95.62 100 ALA A O 1
ATOM 779 N N . ILE A 1 101 ? 17.668 10.010 -12.608 1.00 96.19 101 ILE A N 1
ATOM 780 C CA . ILE A 1 101 ? 16.590 10.478 -11.718 1.00 96.19 101 ILE A CA 1
ATOM 781 C C . ILE A 1 101 ? 15.742 9.295 -11.229 1.00 96.19 101 ILE A C 1
ATOM 783 O O . ILE A 1 101 ? 15.508 9.158 -10.029 1.00 96.19 101 ILE A O 1
ATOM 787 N N . LEU A 1 102 ? 15.318 8.404 -12.132 1.00 96.12 102 LEU A N 1
ATOM 788 C CA . LEU A 1 102 ? 14.541 7.211 -11.777 1.00 96.12 102 LEU A CA 1
ATOM 789 C C . LEU A 1 102 ? 15.317 6.269 -10.846 1.00 96.12 102 LEU A C 1
ATOM 791 O O . LEU A 1 102 ? 14.737 5.757 -9.888 1.00 96.12 102 LEU A O 1
ATOM 795 N N . LEU A 1 103 ? 16.620 6.071 -11.076 1.00 96.56 103 LEU A N 1
ATOM 796 C CA . LEU A 1 103 ? 17.495 5.309 -10.180 1.00 96.56 103 LEU A CA 1
ATOM 797 C C . LEU A 1 103 ? 17.581 5.947 -8.793 1.00 96.56 103 LEU A C 1
ATOM 799 O O . LEU A 1 103 ? 17.361 5.254 -7.802 1.00 96.56 103 LEU A O 1
ATOM 803 N N . LEU A 1 104 ? 17.837 7.256 -8.712 1.00 97.12 104 LEU A N 1
ATOM 804 C CA . LEU A 1 104 ? 17.922 7.984 -7.445 1.00 97.12 104 LEU A CA 1
ATOM 805 C C . LEU A 1 104 ? 16.616 7.869 -6.645 1.00 97.12 104 LEU A C 1
ATOM 807 O O . LEU A 1 104 ? 16.643 7.486 -5.476 1.00 97.12 104 LEU A O 1
ATOM 811 N N . LEU A 1 105 ? 15.470 8.123 -7.285 1.00 96.12 105 LEU A N 1
ATOM 812 C CA . LEU A 1 105 ? 14.149 7.989 -6.662 1.00 96.12 105 LEU A CA 1
ATOM 813 C C . LEU A 1 105 ? 13.872 6.550 -6.201 1.00 96.12 105 LEU A C 1
ATOM 815 O O . LEU A 1 105 ? 13.334 6.348 -5.112 1.00 96.12 105 LEU A O 1
ATOM 819 N N . SER A 1 106 ? 14.281 5.552 -6.988 1.00 96.38 106 SER A N 1
ATOM 820 C CA . SER A 1 106 ? 14.133 4.136 -6.634 1.00 96.38 106 SER A CA 1
ATOM 821 C C . SER A 1 106 ? 14.990 3.761 -5.425 1.00 96.38 106 SER A C 1
ATOM 823 O O . SER A 1 106 ? 14.482 3.155 -4.487 1.00 96.38 106 SER A O 1
ATOM 825 N N . VAL A 1 107 ? 16.264 4.164 -5.397 1.00 96.38 107 VAL A N 1
ATOM 826 C CA . VAL A 1 107 ? 17.184 3.910 -4.274 1.00 96.38 107 VAL A CA 1
ATOM 827 C C . VAL A 1 107 ? 16.691 4.594 -2.998 1.00 96.38 107 VAL A C 1
ATOM 829 O O . VAL A 1 107 ? 16.610 3.950 -1.952 1.00 96.38 107 VAL A O 1
ATOM 832 N N . VAL A 1 108 ? 16.301 5.871 -3.074 1.00 96.38 108 VAL A N 1
ATOM 833 C CA . VAL A 1 108 ? 15.763 6.622 -1.926 1.00 96.38 108 VAL A CA 1
ATOM 834 C C . VAL A 1 108 ? 14.464 5.991 -1.419 1.00 96.38 108 VAL A C 1
ATOM 836 O O . VAL A 1 108 ? 14.326 5.760 -0.217 1.00 96.38 108 VAL A O 1
ATOM 839 N N . GLY A 1 109 ? 13.531 5.655 -2.314 1.00 95.62 109 GLY A N 1
ATOM 840 C CA . GLY A 1 109 ? 12.254 5.042 -1.953 1.00 95.62 109 GLY A CA 1
ATOM 841 C C . GLY A 1 109 ? 12.400 3.639 -1.354 1.00 95.62 109 GLY A C 1
ATOM 842 O O . GLY A 1 109 ? 11.774 3.337 -0.338 1.00 95.62 109 GLY A O 1
ATOM 843 N N . LEU A 1 110 ? 13.276 2.798 -1.915 1.00 94.38 110 LEU A N 1
ATOM 844 C CA . LEU A 1 110 ? 13.583 1.467 -1.379 1.00 94.38 110 LEU A CA 1
ATOM 845 C C . LEU A 1 110 ? 14.295 1.545 -0.022 1.00 94.38 110 LEU A C 1
ATOM 847 O O . LEU A 1 110 ? 13.959 0.776 0.880 1.00 94.38 110 LEU A O 1
ATOM 851 N N . ARG A 1 111 ? 15.212 2.506 0.167 1.00 95.94 111 ARG A N 1
ATOM 852 C CA . ARG A 1 111 ? 15.846 2.771 1.468 1.00 95.94 111 ARG A CA 1
ATOM 853 C C . ARG A 1 111 ? 14.807 3.176 2.512 1.00 95.94 111 ARG A C 1
ATOM 855 O O . ARG A 1 111 ? 14.736 2.529 3.550 1.00 95.94 111 ARG A O 1
ATOM 862 N N . GLN A 1 112 ? 13.966 4.170 2.223 1.00 94.50 112 GLN A N 1
ATOM 863 C CA . GLN A 1 112 ? 12.894 4.612 3.128 1.00 94.50 112 GLN A CA 1
ATOM 864 C C . GLN A 1 112 ? 11.925 3.470 3.467 1.00 94.50 112 GLN A C 1
ATOM 866 O O . GLN A 1 112 ? 11.543 3.294 4.620 1.00 94.50 112 GLN A O 1
ATOM 871 N N . ARG A 1 113 ? 11.573 2.634 2.483 1.00 93.81 113 ARG A N 1
ATOM 872 C CA . ARG A 1 113 ? 10.746 1.438 2.683 1.00 93.81 113 ARG A CA 1
ATOM 873 C C . ARG A 1 113 ? 11.412 0.403 3.590 1.00 93.81 113 ARG A C 1
ATOM 875 O O . ARG A 1 113 ? 10.720 -0.247 4.368 1.00 93.81 113 ARG A O 1
ATOM 882 N N . ASN A 1 114 ? 12.721 0.193 3.467 1.00 93.81 114 ASN A N 1
ATOM 883 C CA . ASN A 1 114 ? 13.441 -0.744 4.329 1.00 93.81 114 ASN A CA 1
ATOM 884 C C . ASN A 1 114 ? 13.543 -0.188 5.756 1.00 93.81 114 ASN A C 1
ATOM 886 O O . ASN A 1 114 ? 13.250 -0.913 6.700 1.00 93.81 114 ASN A O 1
ATOM 890 N N . GLN A 1 115 ? 13.820 1.111 5.901 1.00 93.44 115 GLN A N 1
ATOM 891 C CA . GLN A 1 115 ? 13.788 1.807 7.190 1.00 93.44 115 GLN A CA 1
ATOM 892 C C . GLN A 1 115 ? 12.394 1.787 7.838 1.00 93.44 115 GLN A C 1
ATOM 894 O O . GLN A 1 115 ? 12.283 1.735 9.051 1.00 93.44 115 GLN A O 1
ATOM 899 N N . ALA A 1 116 ? 11.308 1.741 7.059 1.00 91.81 116 ALA A N 1
ATOM 900 C CA . ALA A 1 116 ? 9.948 1.602 7.590 1.00 91.81 116 ALA A CA 1
ATOM 901 C C . ALA A 1 116 ? 9.667 0.270 8.312 1.00 91.81 116 ALA A C 1
ATOM 903 O O . ALA A 1 116 ? 8.625 0.141 8.957 1.00 91.81 116 ALA A O 1
ATOM 904 N N . ARG A 1 117 ? 10.568 -0.715 8.191 1.00 89.75 117 ARG A N 1
ATOM 905 C CA . ARG A 1 117 ? 10.531 -1.988 8.927 1.00 89.75 117 ARG A CA 1
ATOM 906 C C . ARG A 1 117 ? 11.254 -1.918 10.276 1.00 89.75 117 ARG A C 1
ATOM 908 O O . ARG A 1 117 ? 11.153 -2.868 11.043 1.00 89.75 117 ARG A O 1
ATOM 915 N N . GLU A 1 118 ? 11.982 -0.835 10.560 1.00 89.06 118 GLU A N 1
ATOM 916 C CA . GLU A 1 118 ? 12.605 -0.591 11.865 1.00 89.06 118 GLU A CA 1
ATOM 917 C C . GLU A 1 118 ? 11.492 -0.496 12.920 1.00 89.06 118 GLU A C 1
ATOM 919 O O . GLU A 1 118 ? 10.609 0.359 12.802 1.00 89.06 118 GLU A O 1
ATOM 924 N N . ILE A 1 119 ? 11.518 -1.378 13.924 1.00 83.31 119 ILE A N 1
ATOM 925 C CA . ILE A 1 119 ? 10.541 -1.410 15.021 1.00 83.31 119 ILE A CA 1
ATOM 926 C C . ILE A 1 119 ? 10.987 -0.398 16.090 1.00 83.31 119 ILE A C 1
ATOM 928 O O . ILE A 1 119 ? 12.048 -0.595 16.686 1.00 83.31 119 ILE A O 1
ATOM 932 N N . PRO A 1 120 ? 10.225 0.680 16.361 1.00 77.75 120 PRO A N 1
ATOM 933 C CA . PRO A 1 120 ? 10.572 1.635 17.410 1.00 77.75 120 PRO A CA 1
ATOM 934 C C . PRO A 1 120 ? 10.447 0.998 18.799 1.00 77.75 120 PRO A C 1
ATOM 936 O O . PRO A 1 120 ? 9.496 0.261 19.066 1.00 77.75 120 PRO A O 1
ATOM 939 N N . ALA A 1 121 ? 11.387 1.305 19.691 1.00 71.69 121 ALA A N 1
ATOM 940 C CA . ALA A 1 121 ? 11.428 0.731 21.031 1.00 71.69 121 ALA A CA 1
ATOM 941 C C . ALA A 1 121 ? 10.774 1.640 22.099 1.00 71.69 121 ALA A C 1
ATOM 943 O O . ALA A 1 121 ? 10.887 2.864 22.001 1.00 71.69 121 ALA A O 1
ATOM 944 N N . PRO A 1 122 ? 10.162 1.063 23.153 1.00 75.88 122 PRO A N 1
ATOM 945 C CA . PRO A 1 122 ? 9.813 -0.353 23.292 1.00 75.88 122 PRO A CA 1
ATOM 946 C C . PRO A 1 122 ? 8.477 -0.660 22.574 1.00 75.88 122 PRO A C 1
ATOM 948 O O . PRO A 1 122 ? 7.518 0.107 22.735 1.00 75.88 122 PRO A O 1
ATOM 951 N N . PRO A 1 123 ? 8.380 -1.762 21.807 1.00 80.00 123 PRO A N 1
ATOM 952 C CA . PRO A 1 123 ? 7.157 -2.123 21.093 1.00 80.00 123 PRO A CA 1
ATOM 953 C C . PRO A 1 123 ? 6.031 -2.548 22.046 1.00 80.00 123 PRO A C 1
ATOM 955 O O . PRO A 1 123 ? 6.276 -2.969 23.175 1.00 80.00 123 PRO A O 1
ATOM 958 N N . VAL A 1 124 ? 4.791 -2.481 21.556 1.00 82.00 124 VAL A N 1
ATOM 959 C CA . VAL A 1 124 ? 3.628 -3.143 22.165 1.00 82.00 124 VAL A CA 1
ATOM 960 C C . VAL A 1 124 ? 3.309 -4.361 21.302 1.00 82.00 124 VAL A C 1
ATOM 962 O O . VAL A 1 124 ? 3.073 -4.215 20.102 1.00 82.00 124 VAL A O 1
ATOM 965 N N . ASN A 1 125 ? 3.332 -5.555 21.892 1.00 84.56 125 ASN A N 1
ATOM 966 C CA . ASN A 1 125 ? 3.016 -6.791 21.179 1.00 84.56 125 ASN A CA 1
ATOM 967 C C . ASN A 1 125 ? 1.500 -6.910 21.004 1.00 84.56 125 ASN A C 1
ATOM 969 O O . ASN A 1 125 ? 0.760 -6.866 21.983 1.00 84.56 125 ASN A O 1
ATOM 973 N N . LEU A 1 126 ? 1.050 -7.042 19.756 1.00 86.81 126 LEU A N 1
ATOM 974 C CA . LEU A 1 126 ? -0.362 -7.073 19.385 1.00 86.81 126 LEU A CA 1
ATOM 975 C C . LEU A 1 126 ? -0.612 -8.204 18.384 1.00 86.81 126 LEU A C 1
ATOM 977 O O . LEU A 1 126 ? 0.094 -8.334 17.384 1.00 86.81 126 LEU A O 1
ATOM 981 N N . THR A 1 127 ? -1.645 -8.998 18.645 1.00 89.00 127 THR A N 1
ATOM 982 C CA . THR A 1 127 ? -2.174 -10.009 17.726 1.00 89.00 127 THR A CA 1
ATOM 983 C C . THR A 1 127 ? -2.955 -9.320 16.608 1.00 89.00 127 THR A C 1
ATOM 985 O O . THR A 1 127 ? -3.616 -8.306 16.837 1.00 89.00 127 THR A O 1
ATOM 988 N N . VAL A 1 128 ? -2.911 -9.858 15.386 1.00 88.75 128 VAL A N 1
ATOM 989 C CA . VAL A 1 128 ? -3.706 -9.320 14.271 1.00 88.75 128 VAL A CA 1
ATOM 990 C C . VAL A 1 128 ? -5.201 -9.537 14.567 1.00 88.75 128 VAL A C 1
ATOM 992 O O . VAL A 1 128 ? -5.617 -10.680 14.760 1.00 88.75 128 VAL A O 1
ATOM 995 N N . PRO A 1 129 ? -6.036 -8.480 14.590 1.00 89.69 129 PRO A N 1
ATOM 996 C CA . PRO A 1 129 ? -7.438 -8.580 15.008 1.00 89.69 129 PRO A CA 1
ATOM 997 C C . PRO A 1 129 ? -8.384 -9.169 13.940 1.00 89.69 129 PRO A C 1
ATOM 999 O O . PRO A 1 129 ? -9.584 -9.242 14.179 1.00 89.69 129 PRO A O 1
ATOM 1002 N N . LEU A 1 130 ? -7.868 -9.592 12.780 1.00 88.00 130 LEU A N 1
ATOM 1003 C CA . LEU A 1 130 ? -8.595 -10.282 11.703 1.00 88.00 130 LEU A CA 1
ATOM 1004 C C . LEU A 1 130 ? -7.985 -11.675 11.504 1.00 88.00 130 LEU A C 1
ATOM 1006 O O . LEU A 1 130 ? -6.759 -11.791 11.474 1.00 88.00 130 LEU A O 1
ATOM 1010 N N . ARG A 1 131 ? -8.819 -12.712 11.345 1.00 83.94 131 ARG A N 1
ATOM 1011 C CA . ARG A 1 131 ? -8.367 -14.121 11.269 1.00 83.94 131 ARG A CA 1
ATOM 1012 C C . ARG A 1 131 ? -8.675 -14.821 9.950 1.00 83.94 131 ARG A C 1
ATOM 1014 O O . ARG A 1 131 ? -7.909 -15.687 9.535 1.00 83.94 131 ARG A O 1
ATOM 1021 N N . ASP A 1 132 ? -9.760 -14.438 9.284 1.00 80.31 132 ASP A N 1
ATOM 1022 C CA . ASP A 1 132 ? -10.336 -15.224 8.189 1.00 80.31 132 ASP A CA 1
ATOM 1023 C C . ASP A 1 132 ? -9.648 -14.941 6.842 1.00 80.31 132 ASP A C 1
ATOM 1025 O O . ASP A 1 132 ? -10.202 -14.327 5.929 1.00 80.31 132 ASP A O 1
ATOM 1029 N N . GLY A 1 133 ? -8.395 -15.380 6.720 1.00 83.31 133 GLY A N 1
ATOM 1030 C CA . GLY A 1 133 ? -7.615 -15.309 5.485 1.00 83.31 133 GLY A CA 1
ATOM 1031 C C . GLY A 1 133 ? -6.648 -14.117 5.394 1.00 83.31 133 GLY A C 1
ATOM 1032 O O . GLY A 1 133 ? -6.268 -13.524 6.405 1.00 83.31 133 GLY A O 1
ATOM 1033 N N . PRO A 1 134 ? -6.158 -13.792 4.183 1.00 90.12 134 PRO A N 1
ATOM 1034 C CA . PRO A 1 134 ? -5.019 -12.896 4.005 1.00 90.12 134 PRO A CA 1
ATOM 1035 C C . PRO A 1 134 ? -5.339 -11.432 4.343 1.00 90.12 134 PRO A C 1
ATOM 1037 O O . PRO A 1 134 ? -6.211 -10.803 3.738 1.00 90.12 134 PRO A O 1
ATOM 1040 N N . VAL A 1 135 ? -4.547 -10.866 5.256 1.00 90.31 135 VAL A N 1
ATOM 1041 C CA . VAL A 1 135 ? -4.590 -9.452 5.655 1.00 90.31 135 VAL A CA 1
ATOM 1042 C C . VAL A 1 135 ? -3.439 -8.683 5.003 1.00 90.31 135 VAL A C 1
ATOM 1044 O O . VAL A 1 135 ? -2.285 -9.110 5.020 1.00 90.31 135 VAL A O 1
ATOM 1047 N N . TYR A 1 136 ? -3.750 -7.515 4.450 1.00 90.81 136 TYR A N 1
ATOM 1048 C CA . TYR A 1 136 ? -2.804 -6.557 3.893 1.00 90.81 136 TYR A CA 1
ATOM 1049 C C . TYR A 1 136 ? -2.730 -5.308 4.776 1.00 90.81 136 TYR A C 1
ATOM 1051 O O . TYR A 1 136 ? -3.757 -4.739 5.145 1.00 90.81 136 TYR A O 1
ATOM 1059 N N . VAL A 1 137 ? -1.513 -4.850 5.071 1.00 91.69 137 VAL A N 1
ATOM 1060 C CA . VAL A 1 137 ? -1.266 -3.576 5.761 1.00 91.69 137 VAL A CA 1
ATOM 1061 C C . VAL A 1 137 ? -1.158 -2.478 4.701 1.00 91.69 137 VAL A C 1
ATOM 1063 O O . VAL A 1 137 ? -0.140 -2.361 4.020 1.00 91.69 137 VAL A O 1
ATOM 1066 N N . ALA A 1 138 ? -2.232 -1.708 4.513 1.00 90.69 138 ALA A N 1
ATOM 1067 C CA . ALA A 1 138 ? -2.309 -0.640 3.512 1.00 90.69 138 ALA A CA 1
ATOM 1068 C C . ALA A 1 138 ? -1.578 0.643 3.943 1.00 90.69 138 ALA A C 1
ATOM 1070 O O . ALA A 1 138 ? -1.023 1.336 3.092 1.00 90.69 138 ALA A O 1
ATOM 1071 N N . SER A 1 139 ? -1.542 0.897 5.251 1.00 90.62 139 SER A N 1
ATOM 1072 C CA . SER A 1 139 ? -0.773 1.948 5.920 1.00 90.62 139 SER A CA 1
ATOM 1073 C C . SER A 1 139 ? -0.111 1.322 7.141 1.00 90.62 139 SER A C 1
ATOM 1075 O O . SER A 1 139 ? -0.802 0.675 7.925 1.00 90.62 139 SER A O 1
ATOM 1077 N N . GLY A 1 140 ? 1.201 1.480 7.310 1.00 90.00 140 GLY A N 1
ATOM 1078 C CA . GLY A 1 140 ? 1.916 0.926 8.460 1.00 90.00 140 GLY A CA 1
ATOM 1079 C C . GLY A 1 140 ? 3.438 1.008 8.359 1.00 90.00 140 GLY A C 1
ATOM 1080 O O . GLY A 1 140 ? 3.993 1.428 7.342 1.00 90.00 140 GLY A O 1
ATOM 1081 N N . GLY A 1 141 ? 4.122 0.632 9.439 1.00 90.94 141 GLY A N 1
ATOM 1082 C CA . GLY A 1 141 ? 5.568 0.825 9.596 1.00 90.94 141 GLY A CA 1
ATOM 1083 C C . GLY A 1 141 ? 5.947 2.202 10.158 1.00 90.94 141 GLY A C 1
ATOM 1084 O O . GLY A 1 141 ? 5.087 3.018 10.499 1.00 90.94 141 GLY A O 1
ATOM 1085 N N . SER A 1 142 ? 7.252 2.446 10.273 1.00 91.56 142 SER A N 1
ATOM 1086 C CA . SER A 1 142 ? 7.849 3.567 11.019 1.00 91.56 142 SER A CA 1
ATOM 1087 C C . SER A 1 142 ? 8.255 4.788 10.176 1.00 91.56 142 SER A C 1
ATOM 1089 O O . SER A 1 142 ? 8.873 5.717 10.695 1.00 91.56 142 SER A O 1
ATOM 1091 N N . ARG A 1 143 ? 7.892 4.838 8.883 1.00 91.50 143 ARG A N 1
ATOM 1092 C CA . ARG A 1 143 ? 8.163 5.981 7.984 1.00 91.50 143 ARG A CA 1
ATOM 1093 C C . ARG A 1 143 ? 6.894 6.457 7.284 1.00 91.50 143 ARG A C 1
ATOM 1095 O O . ARG A 1 143 ? 6.066 5.651 6.870 1.00 91.50 143 ARG A O 1
ATOM 1102 N N . SER A 1 144 ? 6.766 7.768 7.082 1.00 91.12 144 SER A N 1
ATOM 1103 C CA . SER A 1 144 ? 5.554 8.396 6.527 1.00 91.12 144 SER A CA 1
ATOM 1104 C C . SER A 1 144 ? 5.217 7.992 5.084 1.00 91.12 144 SER A C 1
ATOM 1106 O O . SER A 1 144 ? 4.072 8.148 4.662 1.00 91.12 144 SER A O 1
ATOM 1108 N N . ILE A 1 145 ? 6.187 7.443 4.341 1.00 90.12 145 ILE A N 1
ATOM 1109 C CA . ILE A 1 145 ? 6.002 6.914 2.979 1.00 90.12 145 ILE A CA 1
ATOM 1110 C C . ILE A 1 145 ? 5.161 5.625 2.943 1.00 90.12 145 ILE A C 1
ATOM 1112 O O . ILE A 1 145 ? 4.464 5.388 1.961 1.00 90.12 145 ILE A O 1
ATOM 1116 N N . THR A 1 146 ? 5.207 4.804 4.000 1.00 91.31 146 THR A N 1
ATOM 1117 C CA . THR A 1 146 ? 4.369 3.600 4.152 1.00 91.31 146 THR A CA 1
ATOM 1118 C C . THR A 1 146 ? 3.282 3.780 5.205 1.00 91.31 146 THR A C 1
ATOM 1120 O O . THR A 1 146 ? 2.267 3.095 5.142 1.00 91.31 146 THR A O 1
ATOM 1123 N N . ASN A 1 147 ? 3.464 4.698 6.159 1.00 92.19 147 ASN A N 1
ATOM 1124 C CA . ASN A 1 147 ? 2.480 5.026 7.183 1.00 92.19 147 ASN A CA 1
ATOM 1125 C C . ASN A 1 147 ? 2.084 6.513 7.158 1.00 92.19 147 ASN A C 1
ATOM 1127 O O . ASN A 1 147 ? 2.652 7.323 7.899 1.00 92.19 147 ASN A O 1
ATOM 1131 N N . PRO A 1 148 ? 1.075 6.894 6.356 1.00 90.00 148 PRO A N 1
ATOM 1132 C CA . PRO A 1 148 ? 0.567 8.261 6.309 1.00 90.00 148 PRO A CA 1
ATOM 1133 C C . PRO A 1 148 ? 0.085 8.807 7.659 1.00 90.00 148 PRO A C 1
ATOM 1135 O O . PRO A 1 148 ? 0.050 10.027 7.818 1.00 90.00 148 PRO A O 1
ATOM 1138 N N . HIS A 1 149 ? -0.240 7.956 8.641 1.00 88.00 149 HIS A N 1
ATOM 1139 C CA . HIS A 1 149 ? -0.643 8.414 9.969 1.00 88.00 149 HIS A CA 1
ATOM 1140 C C . HIS A 1 149 ? 0.478 9.144 10.721 1.00 88.00 149 HIS A C 1
ATOM 1142 O O . HIS A 1 149 ? 0.181 10.031 11.515 1.00 88.00 149 HIS A O 1
ATOM 1148 N N . LEU A 1 150 ? 1.756 8.881 10.417 1.00 90.06 150 LEU A N 1
ATOM 1149 C CA . LEU A 1 150 ? 2.890 9.605 11.011 1.00 90.06 150 LEU A CA 1
ATOM 1150 C C . LEU A 1 150 ? 2.901 11.108 10.669 1.00 90.06 150 LEU A C 1
ATOM 1152 O O . LEU A 1 150 ? 3.577 11.883 11.339 1.00 90.06 150 LEU A O 1
ATOM 1156 N N . LYS A 1 151 ? 2.117 11.554 9.675 1.00 89.19 151 LYS A N 1
ATOM 1157 C CA . LYS A 1 151 ? 1.944 12.983 9.356 1.00 89.19 151 LYS A CA 1
ATOM 1158 C C . LYS A 1 151 ? 1.336 13.795 10.512 1.00 89.19 151 LYS A C 1
ATOM 1160 O O . LYS A 1 151 ? 1.515 15.008 10.532 1.00 89.19 151 LYS A O 1
ATOM 1165 N N . VAL A 1 152 ? 0.666 13.166 11.488 1.00 87.06 152 VAL A N 1
ATOM 1166 C CA . VAL A 1 152 ? 0.107 13.871 12.666 1.00 87.06 152 VAL A CA 1
ATOM 1167 C C . VAL A 1 152 ? 1.155 14.416 13.639 1.00 87.06 152 VAL A C 1
ATOM 1169 O O . VAL A 1 152 ? 0.804 15.053 14.631 1.00 87.06 152 VAL A O 1
ATOM 1172 N N . ASP A 1 153 ? 2.438 14.183 13.368 1.00 86.94 153 ASP A N 1
ATOM 1173 C CA . ASP A 1 153 ? 3.515 14.831 14.107 1.00 86.94 153 ASP A CA 1
ATOM 1174 C C . ASP A 1 153 ? 3.592 16.343 13.863 1.00 86.94 153 ASP A C 1
ATOM 1176 O O . ASP A 1 153 ? 4.117 17.050 14.730 1.00 86.94 153 ASP A O 1
ATOM 1180 N N . ALA A 1 154 ? 3.028 16.827 12.750 1.00 88.31 154 ALA A N 1
ATOM 1181 C CA . ALA A 1 154 ? 2.929 18.243 12.418 1.00 88.31 154 ALA A CA 1
ATOM 1182 C C . ALA A 1 154 ? 2.127 19.035 13.485 1.00 88.31 154 ALA A C 1
ATOM 1184 O O . ALA A 1 154 ? 1.116 18.524 13.989 1.00 88.31 154 ALA A O 1
ATOM 1185 N N . PRO A 1 155 ? 2.545 20.263 13.863 1.00 88.19 155 PRO A N 1
ATOM 1186 C CA . PRO A 1 155 ? 1.932 21.029 14.958 1.00 88.19 155 PRO A CA 1
ATOM 1187 C C . PRO A 1 155 ? 0.414 21.237 14.829 1.00 88.19 155 PRO A C 1
ATOM 1189 O O . PRO A 1 155 ? -0.315 21.163 15.815 1.00 88.19 155 PRO A O 1
ATOM 1192 N N . GLU A 1 156 ? -0.085 21.434 13.613 1.00 89.44 156 GLU A N 1
ATOM 1193 C CA . GLU A 1 156 ? -1.497 21.673 13.310 1.00 89.44 156 GLU A CA 1
ATOM 1194 C C . GLU A 1 156 ? -2.385 20.415 13.414 1.00 89.44 156 GLU A C 1
ATOM 1196 O O . GLU A 1 156 ? -3.613 20.518 13.449 1.00 89.44 156 GLU A O 1
ATOM 1201 N N . LEU A 1 157 ? -1.780 19.223 13.512 1.00 85.00 157 LEU A N 1
ATOM 1202 C CA . LEU A 1 157 ? -2.469 17.931 13.624 1.00 85.00 157 LEU A CA 1
ATOM 1203 C C . LEU A 1 157 ? -2.329 17.272 15.007 1.00 85.00 157 LEU A C 1
ATOM 1205 O O . LEU A 1 157 ? -2.799 16.149 15.194 1.00 85.00 157 LEU A O 1
ATOM 1209 N N . GLN A 1 158 ? -1.759 17.974 15.993 1.00 81.69 158 GLN A N 1
ATOM 1210 C CA . GLN A 1 158 ? -1.492 17.467 17.350 1.00 81.69 158 GLN A CA 1
ATOM 1211 C C . GLN A 1 158 ? -2.722 16.863 18.049 1.00 81.69 158 GLN A C 1
ATOM 1213 O O . GLN A 1 158 ? -2.611 15.840 18.723 1.00 81.69 158 GLN A O 1
ATOM 1218 N N . THR A 1 159 ? -3.912 17.429 17.822 1.00 84.19 159 THR A N 1
ATOM 1219 C CA . THR A 1 159 ? -5.202 16.911 18.327 1.00 84.19 159 THR A CA 1
ATOM 1220 C C . THR A 1 159 ? -5.529 15.492 17.856 1.00 84.19 159 THR A C 1
ATOM 1222 O O . THR A 1 159 ? -6.359 14.821 18.462 1.00 84.19 159 THR A O 1
ATOM 1225 N N . TRP A 1 160 ? -4.859 15.008 16.809 1.00 81.94 160 TRP A N 1
ATOM 1226 C CA . TRP A 1 160 ? -5.041 13.679 16.240 1.00 81.94 160 TRP A CA 1
ATOM 1227 C C . TRP A 1 160 ? -3.857 12.736 16.491 1.00 81.94 160 TRP A C 1
ATOM 1229 O O . TRP A 1 160 ? -3.818 11.662 15.886 1.00 81.94 160 TRP A O 1
ATOM 1239 N N . ARG A 1 161 ? -2.907 13.081 17.379 1.00 84.06 161 ARG A N 1
ATOM 1240 C CA . ARG A 1 161 ? -1.699 12.267 17.633 1.00 84.06 161 ARG A CA 1
ATOM 1241 C C . ARG A 1 161 ? -1.957 10.821 18.050 1.00 84.06 161 ARG A C 1
ATOM 1243 O O . ARG A 1 161 ? -1.108 9.977 17.779 1.00 84.06 161 ARG A O 1
ATOM 1250 N N . GLY A 1 162 ? -3.123 10.509 18.618 1.00 83.00 162 GLY A N 1
ATOM 1251 C CA . GLY A 1 162 ? -3.517 9.132 18.945 1.00 83.00 162 GLY A CA 1
ATOM 1252 C C . GLY A 1 162 ? -3.501 8.170 17.748 1.00 83.00 162 GLY A C 1
ATOM 1253 O O . GLY A 1 162 ? -3.341 6.972 17.942 1.00 83.00 162 GLY A O 1
ATOM 1254 N N . GLN A 1 163 ? -3.587 8.675 16.509 1.00 85.19 163 GLN A N 1
ATOM 1255 C CA . GLN A 1 163 ? -3.475 7.835 15.312 1.00 85.19 163 GLN A CA 1
ATOM 1256 C C . GLN A 1 163 ? -2.036 7.567 14.853 1.00 85.19 163 GLN A C 1
ATOM 1258 O O . GLN A 1 163 ? -1.876 6.821 13.900 1.00 85.19 163 GLN A O 1
ATOM 1263 N N . ARG A 1 164 ? -1.000 8.175 15.455 1.00 86.19 164 ARG A N 1
ATOM 1264 C CA . ARG A 1 164 ? 0.387 8.200 14.932 1.00 86.19 164 ARG A CA 1
ATOM 1265 C C . ARG A 1 164 ? 0.908 6.827 14.488 1.00 86.19 164 ARG A C 1
ATOM 1267 O O . ARG A 1 164 ? 1.510 6.725 13.424 1.00 86.19 164 ARG A O 1
ATOM 1274 N N . TRP A 1 165 ? 0.658 5.790 15.287 1.00 87.06 165 TRP A N 1
ATOM 1275 C CA . TRP A 1 165 ? 1.048 4.400 15.012 1.00 87.06 165 TRP A CA 1
ATOM 1276 C C . TRP A 1 165 ? -0.085 3.583 14.376 1.00 87.06 165 TRP A C 1
ATOM 1278 O O . TRP A 1 165 ? -0.213 2.384 14.608 1.00 87.06 165 TRP A O 1
ATOM 1288 N N . GLY A 1 166 ? -0.931 4.254 13.596 1.00 89.12 166 GLY A N 1
ATOM 1289 C CA . GLY A 1 166 ? -2.075 3.667 12.923 1.00 89.12 166 GLY A CA 1
ATOM 1290 C C . GLY A 1 166 ? -1.673 2.624 11.889 1.00 89.12 166 GLY A C 1
ATOM 1291 O O . GLY A 1 166 ? -0.668 2.776 11.188 1.00 89.12 166 GLY A O 1
ATOM 1292 N N . LEU A 1 167 ? -2.479 1.571 11.814 1.00 91.94 167 LEU A N 1
ATOM 1293 C CA . LEU A 1 167 ? -2.380 0.479 10.864 1.00 91.94 167 LEU A CA 1
ATOM 1294 C C . LEU A 1 167 ? -3.705 0.376 10.108 1.00 91.94 167 LEU A C 1
ATOM 1296 O O . LEU A 1 167 ? -4.728 0.018 10.692 1.00 91.94 167 LEU A O 1
ATOM 1300 N N . ASP A 1 168 ? -3.680 0.663 8.805 1.00 91.81 168 ASP A N 1
ATOM 1301 C CA . ASP A 1 168 ? -4.828 0.417 7.930 1.00 91.81 168 ASP A CA 1
ATOM 1302 C C . ASP A 1 168 ? -4.815 -1.064 7.523 1.00 91.81 168 ASP A C 1
ATOM 1304 O O . ASP A 1 168 ? -4.072 -1.459 6.620 1.00 91.81 168 ASP A O 1
ATOM 1308 N N . LEU A 1 169 ? -5.630 -1.889 8.180 1.00 91.75 169 LEU A N 1
ATOM 1309 C CA . LEU A 1 169 ? -5.783 -3.306 7.851 1.00 91.75 169 LEU A CA 1
ATOM 1310 C C . LEU A 1 169 ? -6.863 -3.506 6.783 1.00 91.75 169 LEU A C 1
ATOM 1312 O O . LEU A 1 169 ? -7.951 -2.922 6.837 1.00 91.75 169 LEU A O 1
ATOM 1316 N N . VAL A 1 170 ? -6.548 -4.351 5.802 1.00 90.19 170 VAL A N 1
ATOM 1317 C CA . VAL A 1 170 ? -7.406 -4.659 4.657 1.00 90.19 170 VAL A CA 1
ATOM 1318 C C . VAL A 1 170 ? -7.393 -6.162 4.408 1.00 90.19 170 VAL A C 1
ATOM 1320 O O . VAL A 1 170 ? -6.373 -6.721 4.018 1.00 90.19 170 VAL A O 1
ATOM 1323 N N . GLN A 1 171 ? -8.528 -6.822 4.605 1.00 92.00 171 GLN A N 1
ATOM 1324 C CA . GLN A 1 171 ? -8.702 -8.224 4.224 1.00 92.00 171 GLN A CA 1
ATOM 1325 C C . GLN A 1 171 ? -8.805 -8.350 2.699 1.00 92.00 171 GLN A C 1
ATOM 1327 O O . GLN A 1 171 ? -9.331 -7.454 2.028 1.00 92.00 171 GLN A O 1
ATOM 1332 N N . LEU A 1 172 ? -8.287 -9.444 2.143 1.00 93.75 172 LEU A N 1
ATOM 1333 C CA . LEU A 1 172 ? -8.291 -9.711 0.706 1.00 93.75 172 LEU A CA 1
ATOM 1334 C C . LEU A 1 172 ? -9.107 -10.964 0.381 1.00 93.75 172 LEU A C 1
ATOM 1336 O O . LEU A 1 172 ? -9.081 -11.946 1.119 1.00 93.75 172 LEU A O 1
ATOM 1340 N N . TYR A 1 173 ? -9.751 -10.965 -0.785 1.00 93.88 173 TYR A N 1
ATOM 1341 C CA . TYR A 1 173 ? -10.201 -12.205 -1.416 1.00 93.88 173 TYR A CA 1
ATOM 1342 C C . TYR A 1 173 ? -8.992 -13.069 -1.841 1.00 93.88 173 TYR A C 1
ATOM 1344 O O . TYR A 1 173 ? -7.897 -12.524 -2.023 1.00 93.88 173 TYR A O 1
ATOM 1352 N N . PRO A 1 174 ? -9.160 -14.385 -2.087 1.00 94.00 174 PRO A N 1
ATOM 1353 C CA . PRO A 1 174 ? -8.081 -15.267 -2.565 1.00 94.00 174 PRO A CA 1
ATOM 1354 C C . PRO A 1 174 ? -7.370 -14.767 -3.839 1.00 94.00 174 PRO A C 1
ATOM 1356 O O . PRO A 1 174 ? -6.162 -14.935 -4.012 1.00 94.00 174 PRO A O 1
ATOM 1359 N N . SER A 1 175 ? -8.102 -14.056 -4.700 1.00 94.06 175 SER A N 1
ATOM 1360 C CA . SER A 1 175 ? -7.598 -13.360 -5.890 1.00 94.06 175 SER A CA 1
ATOM 1361 C C . SER A 1 175 ? -6.720 -12.126 -5.593 1.00 94.06 175 SER A C 1
ATOM 1363 O O . SER A 1 175 ? -6.241 -11.474 -6.519 1.00 94.06 175 SER A O 1
ATOM 1365 N N . GLY A 1 176 ? -6.457 -11.803 -4.322 1.00 94.56 176 GLY A N 1
ATOM 1366 C CA . GLY A 1 176 ? -5.497 -10.785 -3.879 1.00 94.56 176 GLY A CA 1
ATOM 1367 C C . GLY A 1 176 ? -6.021 -9.3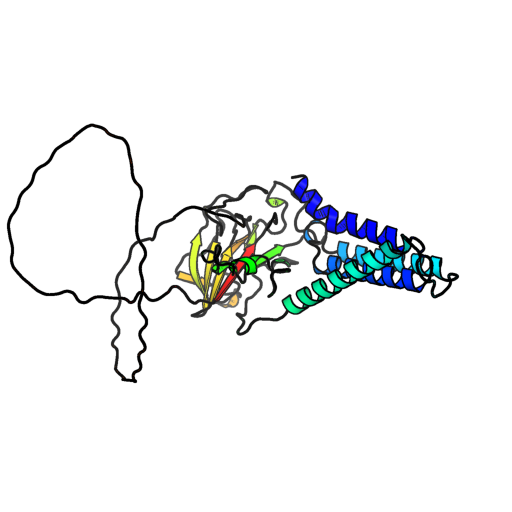44 -3.870 1.00 94.56 176 GLY A C 1
ATOM 1368 O O . GLY A 1 176 ? -5.261 -8.406 -3.629 1.00 94.56 176 GLY A O 1
ATOM 1369 N N . ASN A 1 177 ? -7.301 -9.139 -4.162 1.00 94.19 177 ASN A N 1
ATOM 1370 C CA . ASN A 1 177 ? -7.979 -7.844 -4.198 1.00 94.19 177 ASN A CA 1
ATOM 1371 C C . ASN A 1 177 ? -8.834 -7.629 -2.943 1.00 94.19 177 ASN A C 1
ATOM 1373 O O . ASN A 1 177 ? -9.478 -8.551 -2.449 1.00 94.19 177 ASN A O 1
ATOM 1377 N N . ARG A 1 178 ? -8.906 -6.382 -2.466 1.00 92.94 178 ARG A N 1
ATOM 1378 C CA . ARG A 1 178 ? -9.722 -6.010 -1.293 1.00 92.94 178 ARG A CA 1
ATOM 1379 C C . ARG A 1 178 ? -11.236 -6.016 -1.523 1.00 92.94 178 ARG A C 1
ATOM 1381 O O . ARG A 1 178 ? -12.000 -5.920 -0.566 1.00 92.94 178 ARG A O 1
ATOM 1388 N N . ALA A 1 179 ? -11.671 -5.972 -2.782 1.00 93.38 179 ALA A N 1
ATOM 1389 C CA . ALA A 1 179 ? -13.072 -5.779 -3.140 1.00 93.38 179 ALA A CA 1
ATOM 1390 C C . ALA A 1 179 ? -13.411 -6.342 -4.527 1.00 93.38 179 ALA A C 1
ATOM 1392 O O . ALA A 1 179 ? -12.564 -6.333 -5.422 1.00 93.38 179 ALA A O 1
ATOM 1393 N N . SER A 1 180 ? -14.658 -6.773 -4.720 1.00 92.81 180 SER A N 1
ATOM 1394 C CA . SER A 1 180 ? -15.214 -7.143 -6.023 1.00 92.81 180 SER A CA 1
ATOM 1395 C C . SER A 1 180 ? -15.467 -5.873 -6.845 1.00 92.81 180 SER A C 1
ATOM 1397 O O . SER A 1 180 ? -16.490 -5.192 -6.710 1.00 92.81 180 SER A O 1
ATOM 1399 N N . GLY A 1 181 ? -14.464 -5.521 -7.653 1.00 90.38 181 GLY A N 1
ATOM 1400 C CA . GLY A 1 181 ? -14.368 -4.264 -8.395 1.00 90.38 181 GLY A CA 1
ATOM 1401 C C . GLY A 1 181 ? -13.454 -3.231 -7.721 1.00 90.38 181 GLY A C 1
ATOM 1402 O O . GLY A 1 181 ? -13.179 -3.290 -6.523 1.00 90.38 181 GLY A O 1
ATOM 1403 N N . LEU A 1 182 ? -12.982 -2.249 -8.500 1.00 87.06 182 LEU A N 1
ATOM 1404 C CA . LEU A 1 182 ? -11.989 -1.269 -8.033 1.00 87.06 182 LEU A CA 1
ATOM 1405 C C . LEU A 1 182 ? -12.526 -0.386 -6.898 1.00 87.06 182 LEU A C 1
ATOM 1407 O O . LEU A 1 182 ? -11.893 -0.262 -5.854 1.00 87.06 182 LEU A O 1
ATOM 1411 N N . TYR A 1 183 ? -13.700 0.221 -7.072 1.00 87.56 183 TYR A N 1
ATOM 1412 C CA . TYR A 1 183 ? -14.337 1.076 -6.062 1.00 87.56 183 TYR A CA 1
ATOM 1413 C C . TYR A 1 183 ? -15.863 0.895 -6.082 1.00 87.56 183 TYR A C 1
ATOM 1415 O O . TYR A 1 183 ? -16.576 1.776 -6.567 1.00 87.56 183 TYR A O 1
ATOM 1423 N N . PRO A 1 184 ? -16.378 -0.258 -5.620 1.00 89.31 184 PRO A N 1
ATOM 1424 C CA . PRO A 1 184 ? -17.813 -0.459 -5.487 1.00 89.31 184 PRO A CA 1
ATOM 1425 C C . PRO A 1 184 ? -18.391 0.469 -4.410 1.00 89.31 184 PRO A C 1
ATOM 1427 O O . PRO A 1 184 ? -17.762 0.720 -3.386 1.00 89.31 184 PRO A O 1
ATOM 1430 N N . THR A 1 185 ? -19.611 0.955 -4.625 1.00 89.00 185 THR A N 1
ATOM 1431 C CA . THR A 1 185 ? -20.386 1.691 -3.611 1.00 89.00 185 THR A CA 1
ATOM 1432 C C . THR A 1 185 ? -21.045 0.744 -2.603 1.00 89.00 185 THR A C 1
ATOM 1434 O O . THR A 1 185 ? -21.280 1.124 -1.461 1.00 89.00 185 THR A O 1
ATOM 1437 N N . THR A 1 186 ? -21.312 -0.505 -3.002 1.00 91.38 186 THR A N 1
ATOM 1438 C CA . THR A 1 186 ? -21.854 -1.568 -2.146 1.00 91.38 186 THR A CA 1
ATOM 1439 C C . THR A 1 186 ? -20.800 -2.081 -1.164 1.00 91.38 186 THR A C 1
ATOM 1441 O O . THR A 1 186 ? -19.807 -2.685 -1.569 1.00 91.38 186 THR A O 1
ATOM 1444 N N . LEU A 1 187 ? -21.049 -1.908 0.134 1.00 89.06 187 LEU A N 1
ATOM 1445 C CA . LEU A 1 187 ? -20.117 -2.269 1.209 1.00 89.06 187 LEU A CA 1
ATOM 1446 C C . LEU A 1 187 ? -19.793 -3.769 1.264 1.00 89.06 187 LEU A C 1
ATOM 1448 O O . LEU A 1 187 ? -18.627 -4.133 1.361 1.00 89.06 187 LEU A O 1
ATOM 1452 N N . ALA A 1 188 ? -20.793 -4.636 1.081 1.00 91.25 188 ALA A N 1
ATOM 1453 C CA . ALA A 1 188 ? -20.626 -6.096 1.068 1.00 91.25 188 ALA A CA 1
ATOM 1454 C C . ALA A 1 188 ? -19.726 -6.634 -0.068 1.00 91.25 188 ALA A C 1
ATOM 1456 O O . ALA A 1 188 ? -19.393 -7.814 -0.085 1.00 91.25 188 ALA A O 1
ATOM 1457 N N . ARG A 1 189 ? -19.311 -5.787 -1.025 1.00 93.69 189 ARG A N 1
ATOM 1458 C CA . ARG A 1 189 ? -18.302 -6.150 -2.032 1.00 93.69 189 ARG A CA 1
ATOM 1459 C C . ARG A 1 189 ? -16.865 -5.996 -1.533 1.00 93.69 189 ARG A C 1
ATOM 1461 O O . ARG A 1 189 ? -15.961 -6.334 -2.287 1.00 93.69 189 ARG A O 1
ATOM 1468 N N . TYR A 1 190 ? -16.631 -5.461 -0.336 1.00 92.38 190 TYR A N 1
ATOM 1469 C CA . TYR A 1 190 ? -15.311 -5.394 0.292 1.00 92.38 190 TYR A CA 1
ATOM 1470 C C . TYR A 1 190 ? -15.112 -6.603 1.207 1.00 92.38 190 TYR A C 1
ATOM 1472 O O . TYR A 1 190 ? -15.928 -6.827 2.094 1.00 92.38 190 TYR A O 1
ATOM 1480 N N . ALA A 1 191 ? -14.001 -7.328 1.050 1.00 92.25 191 ALA A N 1
ATOM 1481 C CA . ALA A 1 191 ? -13.731 -8.551 1.814 1.00 92.25 191 ALA A CA 1
ATOM 1482 C C . ALA A 1 191 ? -13.662 -8.322 3.337 1.00 92.25 191 ALA A C 1
ATOM 1484 O O . ALA A 1 191 ? -13.945 -9.233 4.102 1.00 92.25 191 ALA A O 1
ATOM 1485 N N . VAL A 1 192 ? -13.311 -7.104 3.768 1.00 91.00 192 VAL A N 1
ATOM 1486 C CA . VAL A 1 192 ? -13.220 -6.719 5.188 1.00 91.00 192 VAL A CA 1
ATOM 1487 C C . VAL A 1 192 ? -14.569 -6.316 5.806 1.00 91.00 192 VAL A C 1
ATOM 1489 O O . VAL A 1 192 ? -14.680 -6.241 7.025 1.00 91.00 192 VAL A O 1
ATOM 1492 N N . PHE A 1 193 ? -15.604 -6.020 5.011 1.00 91.94 193 PHE A N 1
ATOM 1493 C CA . PHE A 1 193 ? -16.862 -5.502 5.556 1.00 91.94 193 PHE A CA 1
ATOM 1494 C C . PHE A 1 193 ? -17.714 -6.625 6.160 1.00 91.94 193 PHE A C 1
ATOM 1496 O O . PHE A 1 193 ? -18.125 -7.550 5.465 1.00 91.94 193 PHE A O 1
ATOM 1503 N N . GLY A 1 194 ? -18.016 -6.516 7.453 1.00 89.81 194 GLY A N 1
ATOM 1504 C CA . GLY A 1 194 ? -18.690 -7.548 8.239 1.00 89.81 194 GLY A CA 1
ATOM 1505 C C . GLY A 1 194 ? -17.762 -8.643 8.775 1.00 89.81 194 GLY A C 1
ATOM 1506 O O . GLY A 1 194 ? -18.247 -9.540 9.460 1.00 89.81 194 GLY A O 1
ATOM 1507 N N . ALA A 1 195 ? -16.453 -8.569 8.514 1.00 89.81 195 ALA A N 1
ATOM 1508 C CA . ALA A 1 195 ? -15.488 -9.541 9.021 1.00 89.81 195 ALA A CA 1
ATOM 1509 C C . ALA A 1 195 ? -15.380 -9.480 10.559 1.00 89.81 195 ALA A C 1
ATOM 1511 O O . ALA A 1 195 ? -15.372 -8.372 11.108 1.00 89.81 195 ALA A O 1
ATOM 1512 N N . PRO A 1 196 ? -15.275 -10.615 11.275 1.00 90.56 196 PRO A N 1
ATOM 1513 C CA . PRO A 1 196 ? -15.111 -10.615 12.725 1.00 90.56 196 PRO A CA 1
ATOM 1514 C C . PRO A 1 196 ? -13.817 -9.916 13.165 1.00 90.56 196 PRO A C 1
ATOM 1516 O O . PRO A 1 196 ? -12.739 -10.162 12.623 1.00 90.56 196 PRO A O 1
ATOM 1519 N N . VAL A 1 197 ? -13.935 -9.049 14.172 1.00 90.56 197 VAL A N 1
ATOM 1520 C CA . VAL A 1 197 ? -12.824 -8.310 14.782 1.00 90.56 197 VAL A CA 1
ATOM 1521 C C . VAL A 1 197 ? -12.613 -8.823 16.201 1.00 90.56 197 VAL A C 1
ATOM 1523 O O . VAL A 1 197 ? -13.504 -8.748 17.051 1.00 90.56 197 VAL A O 1
ATOM 1526 N N . TYR A 1 198 ? -11.416 -9.342 16.445 1.00 89.94 198 TYR A N 1
ATOM 1527 C CA . TYR A 1 198 ? -10.991 -9.936 17.710 1.00 89.94 198 TYR A CA 1
ATOM 1528 C C . TYR A 1 198 ? -10.156 -8.941 18.522 1.00 89.94 198 TYR A C 1
ATOM 1530 O O . TYR A 1 198 ? -9.552 -8.023 17.961 1.00 89.94 198 TYR A O 1
ATOM 1538 N N . ALA A 1 199 ? -10.076 -9.138 19.839 1.00 91.06 199 ALA A N 1
ATOM 1539 C CA . ALA A 1 199 ? -9.159 -8.366 20.670 1.00 91.06 199 ALA A CA 1
ATOM 1540 C C . ALA A 1 199 ? -7.690 -8.651 20.265 1.00 91.06 199 ALA A C 1
ATOM 1542 O O . ALA A 1 199 ? -7.310 -9.816 20.115 1.00 91.06 199 ALA A O 1
ATOM 1543 N N . PRO A 1 200 ? -6.851 -7.617 20.062 1.00 90.81 200 PRO A N 1
ATOM 1544 C CA . PRO A 1 200 ? -5.445 -7.777 19.690 1.00 90.81 200 PRO A CA 1
ATOM 1545 C C . PRO A 1 200 ? -4.525 -7.995 20.902 1.00 90.81 200 PRO A C 1
ATOM 1547 O O . PRO A 1 200 ? -3.349 -8.308 20.729 1.00 90.81 200 PRO A O 1
ATOM 1550 N N . CYS A 1 201 ? -5.031 -7.812 22.119 1.00 89.56 201 CYS A N 1
ATOM 1551 C CA . CYS A 1 201 ? -4.307 -7.924 23.381 1.00 89.56 201 CYS A CA 1
ATOM 1552 C C . CYS A 1 201 ? -5.248 -8.433 24.478 1.00 89.56 201 CYS A C 1
ATOM 1554 O O . CYS A 1 201 ? -6.469 -8.346 24.320 1.00 89.56 201 CYS A O 1
ATOM 1556 N N . ASP A 1 202 ? -4.685 -8.915 25.584 1.00 90.00 202 ASP A N 1
ATOM 1557 C CA . ASP A 1 202 ? -5.418 -8.984 26.846 1.00 90.00 202 ASP A CA 1
ATOM 1558 C C . ASP A 1 202 ? -5.572 -7.559 27.392 1.00 90.00 202 ASP A C 1
ATOM 1560 O O . ASP A 1 202 ? -4.632 -6.762 27.316 1.00 90.00 202 ASP A O 1
ATOM 1564 N N . GLY A 1 203 ? -6.749 -7.203 27.903 1.00 90.62 203 GLY A N 1
ATOM 1565 C CA . GLY A 1 203 ? -6.984 -5.841 28.379 1.00 90.62 203 GLY A CA 1
ATOM 1566 C C . GLY A 1 203 ? -8.420 -5.549 28.791 1.00 90.62 203 GLY A C 1
ATOM 1567 O O . GLY A 1 203 ? -9.295 -6.408 28.713 1.00 90.62 203 GLY A O 1
ATOM 1568 N N . ALA A 1 204 ? -8.649 -4.306 29.214 1.00 92.25 204 ALA A N 1
ATOM 1569 C CA . ALA A 1 204 ? -9.971 -3.794 29.573 1.00 92.25 204 ALA A CA 1
ATOM 1570 C C . ALA A 1 204 ? -10.524 -2.868 28.479 1.00 92.25 204 ALA A C 1
ATOM 1572 O O . ALA A 1 204 ? -9.768 -2.125 27.845 1.00 92.25 204 ALA A O 1
ATOM 1573 N N . VAL A 1 205 ? -11.840 -2.883 28.276 1.00 95.12 205 VAL A N 1
ATOM 1574 C CA . VAL A 1 205 ? -12.549 -1.935 27.410 1.00 95.12 205 VAL A CA 1
ATOM 1575 C C . VAL A 1 205 ? -12.717 -0.609 28.149 1.00 95.12 205 VAL A C 1
ATOM 1577 O O . VAL A 1 205 ? -13.336 -0.547 29.205 1.00 95.12 205 VAL A O 1
ATOM 1580 N N . GLU A 1 206 ? -12.178 0.465 27.581 1.00 94.69 206 GLU A N 1
ATOM 1581 C CA . GLU A 1 206 ? -12.234 1.814 28.157 1.00 94.69 206 GLU A CA 1
ATOM 1582 C C . GLU A 1 206 ? -13.450 2.592 27.644 1.00 94.69 206 GLU A C 1
ATOM 1584 O O . GLU A 1 206 ? -14.186 3.197 28.419 1.00 94.69 206 GLU A O 1
ATOM 1589 N N . THR A 1 207 ? -13.680 2.583 26.327 1.00 95.06 207 THR A N 1
ATOM 1590 C CA . THR A 1 207 ? -14.825 3.255 25.693 1.00 95.06 207 THR A CA 1
ATOM 1591 C C . THR A 1 207 ? -15.263 2.540 24.419 1.00 95.06 207 THR A C 1
ATOM 1593 O O . THR A 1 207 ? -14.467 1.884 23.741 1.00 95.06 207 THR A O 1
ATOM 1596 N N . THR A 1 208 ? -16.536 2.700 24.056 1.00 95.62 208 THR A N 1
ATOM 1597 C CA . THR A 1 208 ? -17.115 2.132 22.834 1.00 95.62 208 THR A CA 1
ATOM 1598 C C . THR A 1 208 ? -18.035 3.125 22.126 1.00 95.62 208 THR A C 1
ATOM 1600 O O . THR A 1 208 ? -18.629 4.013 22.737 1.00 95.62 208 THR A O 1
ATOM 1603 N N . ALA A 1 209 ? -18.173 2.967 20.810 1.00 95.00 209 ALA A N 1
ATOM 1604 C CA . ALA A 1 209 ? -19.230 3.590 20.020 1.00 95.00 209 ALA A CA 1
ATOM 1605 C C . ALA A 1 209 ? -19.673 2.618 18.921 1.00 95.00 209 ALA A C 1
ATOM 1607 O O . ALA A 1 209 ? -18.833 2.133 18.168 1.00 95.00 209 ALA A O 1
ATOM 1608 N N . GLY A 1 210 ? -20.976 2.339 18.811 1.00 93.31 210 GLY A N 1
ATOM 1609 C CA . GLY A 1 210 ? -21.508 1.342 17.865 1.00 93.31 210 GLY A CA 1
ATOM 1610 C C . GLY A 1 210 ? -22.667 1.806 16.975 1.00 93.31 210 GLY A C 1
ATOM 1611 O O . GLY A 1 210 ? -23.079 1.062 16.088 1.00 93.31 210 GLY A O 1
ATOM 1612 N N . SER A 1 211 ? -23.214 3.005 17.193 1.00 94.69 211 SER A N 1
ATOM 1613 C CA . SER A 1 211 ? -24.473 3.467 16.585 1.00 94.69 211 SER A CA 1
ATOM 1614 C C . SER A 1 211 ? -24.323 4.373 15.355 1.00 94.69 211 SER A C 1
ATOM 1616 O O . SER A 1 211 ? -25.329 4.734 14.743 1.00 94.69 211 SER A O 1
ATOM 1618 N N . LEU A 1 212 ? -23.103 4.757 14.962 1.00 92.75 212 LEU A N 1
ATOM 1619 C CA . LEU A 1 212 ? -22.890 5.618 13.795 1.00 92.75 212 LEU A CA 1
ATOM 1620 C C . LEU A 1 212 ? -23.170 4.848 12.493 1.00 92.75 212 LEU A C 1
ATOM 1622 O O . LEU A 1 212 ? -22.771 3.686 12.380 1.00 92.75 212 LEU A O 1
ATOM 1626 N N . PRO A 1 213 ? -23.813 5.482 11.495 1.00 93.19 213 PRO A N 1
ATOM 1627 C CA . PRO A 1 213 ? -24.184 4.810 10.261 1.00 93.19 213 PRO A CA 1
ATOM 1628 C C . PRO A 1 213 ? -22.974 4.489 9.385 1.00 93.19 213 PRO A C 1
ATOM 1630 O O . PRO A 1 213 ? -22.085 5.324 9.190 1.00 93.19 213 PRO A O 1
ATOM 1633 N N . ASP A 1 214 ? -23.000 3.295 8.800 1.00 89.06 214 ASP A N 1
ATOM 1634 C CA . ASP A 1 214 ? -22.079 2.872 7.749 1.00 89.06 214 ASP A CA 1
ATOM 1635 C C . ASP A 1 214 ? -22.210 3.784 6.507 1.00 89.06 214 ASP A C 1
ATOM 1637 O O . ASP A 1 214 ? -23.316 4.103 6.068 1.00 89.06 214 ASP A O 1
ATOM 1641 N N . ARG A 1 215 ? -21.087 4.218 5.911 1.00 86.62 215 ARG A N 1
ATOM 1642 C CA . ARG A 1 215 ? -21.071 5.151 4.769 1.00 86.62 215 ARG A CA 1
ATOM 1643 C C . ARG A 1 215 ? -20.485 4.515 3.505 1.00 86.62 215 ARG A C 1
ATOM 1645 O O . ARG A 1 215 ? -19.320 4.126 3.465 1.00 86.62 215 ARG A O 1
ATOM 1652 N N . SER A 1 216 ? -21.275 4.482 2.432 1.00 84.31 216 SER A N 1
ATOM 1653 C CA . SER A 1 216 ? -20.826 4.013 1.113 1.00 84.31 216 SER A CA 1
ATOM 1654 C C . SER A 1 216 ? -19.694 4.887 0.544 1.00 84.31 216 SER A C 1
ATOM 1656 O O . SER A 1 216 ? -19.860 6.108 0.448 1.00 84.31 216 SER A O 1
ATOM 1658 N N . PRO A 1 217 ? -18.560 4.308 0.100 1.00 82.69 217 PRO A N 1
ATOM 1659 C CA . PRO A 1 217 ? -17.468 5.065 -0.506 1.00 82.69 217 PRO A CA 1
ATOM 1660 C C . PRO A 1 217 ? -17.934 5.902 -1.713 1.00 82.69 217 PRO A C 1
ATOM 1662 O O . PRO A 1 217 ? -18.668 5.388 -2.559 1.00 82.69 217 PRO A O 1
ATOM 1665 N N . PRO A 1 218 ? -17.496 7.170 -1.854 1.00 81.62 218 PRO A N 1
ATOM 1666 C CA . PRO A 1 218 ? -16.451 7.853 -1.083 1.00 81.62 218 PRO A CA 1
ATOM 1667 C C . PRO A 1 218 ? -16.960 8.695 0.110 1.00 81.62 218 PRO A C 1
ATOM 1669 O O . PRO A 1 218 ? -16.206 9.524 0.624 1.00 81.62 218 PRO A O 1
ATOM 1672 N N . ALA A 1 219 ? -18.225 8.552 0.527 1.00 84.69 219 ALA A N 1
ATOM 1673 C CA . ALA A 1 219 ? -18.796 9.350 1.613 1.00 84.69 219 ALA A CA 1
ATOM 1674 C C . ALA A 1 219 ? -18.093 9.066 2.952 1.00 84.69 219 ALA A C 1
ATOM 1676 O O . ALA A 1 219 ? -17.715 7.934 3.242 1.00 84.69 219 ALA A O 1
ATOM 1677 N N . ARG A 1 220 ? -17.892 10.106 3.772 1.00 80.75 220 ARG A N 1
ATOM 1678 C CA . ARG A 1 220 ? -17.029 10.037 4.962 1.00 80.75 220 ARG A CA 1
ATOM 1679 C C . ARG A 1 220 ? -17.458 11.045 6.033 1.00 80.75 220 ARG A C 1
ATOM 1681 O O . ARG A 1 220 ? -17.808 12.169 5.692 1.00 80.75 220 ARG A O 1
ATOM 1688 N N . ASP A 1 221 ? -17.402 10.670 7.312 1.00 83.50 221 ASP A N 1
ATOM 1689 C CA . ASP A 1 221 ? -17.628 11.611 8.424 1.00 83.50 221 ASP A CA 1
ATOM 1690 C C . ASP A 1 221 ? -16.311 12.302 8.796 1.00 83.50 221 ASP A C 1
ATOM 1692 O O . ASP A 1 221 ? -15.357 11.641 9.202 1.00 83.50 221 ASP A O 1
ATOM 1696 N N . THR A 1 222 ? -16.221 13.619 8.618 1.00 80.81 222 THR A N 1
ATOM 1697 C CA . THR A 1 222 ? -14.990 14.375 8.899 1.00 80.81 222 THR A CA 1
ATOM 1698 C C . THR A 1 222 ? -14.859 14.818 10.352 1.00 80.81 222 THR A C 1
ATOM 1700 O O . THR A 1 222 ? -13.729 15.078 10.776 1.00 80.81 222 THR A O 1
ATOM 1703 N N . ALA A 1 223 ? -15.955 14.858 11.113 1.00 82.81 223 ALA A N 1
ATOM 1704 C CA . ALA A 1 223 ? -15.959 15.232 12.523 1.00 82.81 223 ALA A CA 1
ATOM 1705 C C . ALA A 1 223 ? -15.632 14.025 13.418 1.00 82.81 223 ALA A C 1
ATOM 1707 O O . ALA A 1 223 ? -14.730 14.089 14.251 1.00 82.81 223 ALA A O 1
ATOM 1708 N N . ARG A 1 224 ? -16.309 12.891 13.202 1.00 85.88 224 ARG A N 1
ATOM 1709 C CA . ARG A 1 224 ? -16.187 11.668 14.014 1.00 85.88 224 ARG A CA 1
ATOM 1710 C C . ARG A 1 224 ? -15.237 10.670 13.359 1.00 85.88 224 ARG A C 1
ATOM 1712 O O . ARG A 1 224 ? -15.656 9.626 12.866 1.00 85.88 224 ARG A O 1
ATOM 1719 N N . LYS A 1 225 ? -13.942 11.004 13.341 1.00 82.50 225 LYS A N 1
ATOM 1720 C CA . LYS A 1 225 ? -12.948 10.263 12.545 1.00 82.50 225 LYS A CA 1
ATOM 1721 C C . LYS A 1 225 ? -12.819 8.783 12.891 1.00 82.50 225 LYS A C 1
ATOM 1723 O O . LYS A 1 225 ? -12.702 7.986 11.972 1.00 82.50 225 LYS A O 1
ATOM 1728 N N . ALA A 1 226 ? -12.890 8.396 14.164 1.00 86.06 226 ALA A N 1
ATOM 1729 C CA . ALA A 1 226 ? -12.813 6.984 14.561 1.00 86.06 226 ALA A CA 1
ATOM 1730 C C . ALA A 1 226 ? -14.002 6.138 14.052 1.00 86.06 226 ALA A C 1
ATOM 1732 O O . ALA A 1 226 ? -13.854 4.936 13.844 1.00 86.06 226 ALA A O 1
ATOM 1733 N N . GLY A 1 227 ? -15.162 6.759 13.809 1.00 90.75 227 GLY A N 1
ATOM 1734 C CA . GLY A 1 227 ? -16.398 6.043 13.491 1.00 90.75 227 GLY A CA 1
ATOM 1735 C C . GLY A 1 227 ? -16.869 5.212 14.683 1.00 90.75 227 GLY A C 1
ATOM 1736 O O . GLY A 1 227 ? -16.616 5.583 15.833 1.00 90.75 227 GLY A O 1
ATOM 1737 N N . ASN A 1 228 ? -17.538 4.091 14.416 1.00 93.44 228 ASN A N 1
ATOM 1738 C CA . ASN A 1 228 ? -17.764 3.084 15.452 1.00 93.44 228 ASN A CA 1
ATOM 1739 C C . ASN A 1 228 ? -16.421 2.470 15.852 1.00 93.44 228 ASN A C 1
ATOM 1741 O O . ASN A 1 228 ? -15.591 2.184 14.984 1.00 93.44 228 ASN A O 1
ATOM 1745 N N . HIS A 1 229 ? -16.200 2.295 17.149 1.00 93.88 229 HIS A N 1
ATOM 1746 C CA . HIS A 1 229 ? -14.916 1.873 17.682 1.00 93.88 229 HIS A CA 1
ATOM 1747 C C . HIS A 1 229 ? -15.024 1.187 19.046 1.00 93.88 229 HIS A C 1
ATOM 1749 O O . HIS A 1 229 ? -16.018 1.336 19.756 1.00 93.88 229 HIS A O 1
ATOM 1755 N N . VAL A 1 230 ? -13.953 0.485 19.412 1.00 94.94 230 VAL A N 1
ATOM 1756 C CA . VAL A 1 230 ? -13.675 -0.015 20.763 1.00 94.94 230 VAL A CA 1
ATOM 1757 C C . VAL A 1 230 ? -12.275 0.462 21.144 1.00 94.94 230 VAL A C 1
ATOM 1759 O O . VAL A 1 230 ? -11.321 0.207 20.408 1.00 94.94 230 VAL A O 1
ATOM 1762 N N . LEU A 1 231 ? -12.145 1.175 22.261 1.00 94.50 231 LEU A N 1
ATOM 1763 C CA . LEU A 1 231 ? -10.862 1.543 22.856 1.00 94.50 231 LEU A CA 1
ATOM 1764 C C . LEU A 1 231 ? -10.520 0.535 23.954 1.00 94.50 231 LEU A C 1
ATOM 1766 O O . LEU A 1 231 ? -11.289 0.357 24.894 1.00 94.50 231 LEU A O 1
ATOM 1770 N N . LEU A 1 232 ? -9.359 -0.099 23.836 1.00 92.44 232 LEU A N 1
ATOM 1771 C CA . LEU A 1 232 ? -8.835 -1.077 24.783 1.00 92.44 232 LEU A CA 1
ATOM 1772 C C . LEU A 1 232 ? -7.618 -0.509 25.514 1.00 92.44 232 LEU A C 1
ATOM 1774 O O . LEU A 1 232 ? -6.774 0.137 24.889 1.00 92.44 232 LEU A O 1
ATOM 1778 N N . ARG A 1 233 ? -7.474 -0.815 26.803 1.00 92.06 233 ARG A N 1
ATOM 1779 C CA . ARG A 1 233 ? -6.227 -0.644 27.556 1.00 92.06 233 ARG A CA 1
ATOM 1780 C C . ARG A 1 233 ? -5.538 -2.002 27.697 1.00 92.06 233 ARG A C 1
ATOM 1782 O O . ARG A 1 233 ? -5.950 -2.826 28.509 1.00 92.06 233 ARG A O 1
ATOM 1789 N N . CYS A 1 234 ? -4.493 -2.211 26.898 1.00 87.44 234 CYS A N 1
ATOM 1790 C CA . CYS A 1 234 ? -3.691 -3.441 26.856 1.00 87.44 234 CYS A CA 1
ATOM 1791 C C . CYS A 1 234 ? -2.583 -3.481 27.924 1.00 87.44 234 CYS A C 1
ATOM 1793 O O . CYS A 1 234 ? -2.091 -4.543 28.284 1.00 87.44 234 CYS A O 1
ATOM 1795 N N . ALA A 1 235 ? -2.137 -2.315 28.394 1.00 83.25 235 ALA A N 1
ATOM 1796 C CA . ALA A 1 235 ? -1.189 -2.170 29.499 1.00 83.25 235 ALA A CA 1
ATOM 1797 C C . ALA A 1 235 ? -1.420 -0.823 30.197 1.00 83.25 235 ALA A C 1
ATOM 1799 O O . ALA A 1 235 ? -2.178 0.008 29.702 1.00 83.25 235 ALA A O 1
ATOM 1800 N N . SER A 1 236 ? -0.745 -0.567 31.319 1.00 82.06 236 SER A N 1
ATOM 1801 C CA . SER A 1 236 ? -0.851 0.709 32.049 1.00 82.06 236 SER A CA 1
ATOM 1802 C C . SER A 1 236 ? -0.555 1.942 31.182 1.00 82.06 236 SER A C 1
ATOM 1804 O O . SER A 1 236 ? -1.206 2.972 31.353 1.00 82.06 236 SER A O 1
ATOM 1806 N N . ASP A 1 237 ? 0.372 1.830 30.224 1.00 83.44 237 ASP A N 1
ATOM 1807 C CA . ASP A 1 237 ? 0.718 2.882 29.265 1.00 83.44 237 ASP A CA 1
ATOM 1808 C C . ASP A 1 237 ? 0.336 2.562 27.808 1.00 83.44 237 ASP A C 1
ATOM 1810 O O . ASP A 1 237 ? 0.690 3.347 26.933 1.00 83.44 237 ASP A O 1
ATOM 1814 N N . ALA A 1 238 ? -0.389 1.471 27.518 1.00 86.50 238 ALA A N 1
ATOM 1815 C CA . ALA A 1 238 ? -0.689 1.041 26.146 1.00 86.50 238 ALA A CA 1
ATOM 1816 C C . ALA A 1 238 ? -2.195 0.971 25.850 1.00 86.50 238 ALA A C 1
ATOM 1818 O O . ALA A 1 238 ? -2.914 0.132 26.397 1.00 86.50 238 ALA A O 1
ATOM 1819 N N . TYR A 1 239 ? -2.646 1.812 24.918 1.00 90.75 239 TYR A N 1
ATOM 1820 C CA . TYR A 1 239 ? -4.032 1.885 24.456 1.00 90.75 239 TYR A CA 1
ATOM 1821 C C . TYR A 1 239 ? -4.135 1.477 22.986 1.00 90.75 239 TYR A C 1
ATOM 1823 O O . TYR A 1 239 ? -3.302 1.867 22.164 1.00 90.75 239 TYR A O 1
ATOM 1831 N N . VAL A 1 240 ? -5.178 0.725 22.644 1.00 91.62 240 VAL A N 1
ATOM 1832 C CA . VAL A 1 240 ? -5.451 0.269 21.280 1.00 91.62 240 VAL A CA 1
ATOM 1833 C C . VAL A 1 240 ? -6.866 0.642 20.878 1.00 91.62 240 VAL A C 1
ATOM 1835 O O . VAL A 1 240 ? -7.831 0.170 21.471 1.00 91.62 240 VAL A O 1
ATOM 1838 N N . LEU A 1 241 ? -6.998 1.467 19.841 1.00 93.12 241 LEU A N 1
ATOM 1839 C CA . LEU A 1 241 ? -8.293 1.789 19.251 1.00 93.12 241 LEU A CA 1
ATOM 1840 C C . LEU A 1 241 ? -8.565 0.853 18.065 1.00 93.12 241 LEU A C 1
ATOM 1842 O O . LEU A 1 241 ? -7.823 0.862 17.085 1.00 93.12 241 LEU A O 1
ATOM 1846 N N . LEU A 1 242 ? -9.635 0.066 18.140 1.00 93.88 242 LEU A N 1
ATOM 1847 C CA . LEU A 1 242 ? -10.211 -0.674 17.017 1.00 93.88 242 LEU A CA 1
ATOM 1848 C C . LEU A 1 242 ? -11.257 0.235 16.365 1.00 93.88 242 LEU A C 1
ATOM 1850 O O . LEU A 1 242 ? -12.320 0.439 16.943 1.00 93.88 242 LEU A O 1
ATOM 1854 N N . ALA A 1 243 ? -10.954 0.827 15.211 1.00 92.19 243 ALA A N 1
ATOM 1855 C CA . ALA A 1 243 ? -11.766 1.870 14.577 1.00 92.19 243 ALA A CA 1
ATOM 1856 C C . ALA A 1 243 ? -12.446 1.402 13.283 1.00 92.19 243 ALA A C 1
ATOM 1858 O O . ALA A 1 243 ? -12.004 0.450 12.641 1.00 92.19 243 ALA A O 1
ATOM 1859 N N . HIS A 1 244 ? -13.473 2.145 12.857 1.00 91.31 244 HIS A N 1
ATOM 1860 C CA . HIS A 1 244 ? -14.251 1.884 11.638 1.00 91.31 244 HIS A CA 1
ATOM 1861 C C . HIS A 1 244 ? -15.009 0.549 11.672 1.00 91.31 244 HIS A C 1
ATOM 1863 O O . HIS A 1 244 ? -15.028 -0.200 10.697 1.00 91.31 244 HIS A O 1
ATOM 1869 N N . LEU A 1 245 ? -15.623 0.239 12.811 1.00 93.62 245 LEU A N 1
ATOM 1870 C CA . LEU A 1 245 ? -16.447 -0.954 13.006 1.00 93.62 245 LEU A CA 1
ATOM 1871 C C . LEU A 1 245 ? -17.823 -0.797 12.331 1.00 93.62 245 LEU A C 1
ATOM 1873 O O . LEU A 1 245 ? -18.294 0.317 12.086 1.00 93.62 245 LEU A O 1
ATOM 1877 N N . LYS A 1 246 ? -18.474 -1.914 12.006 1.00 93.19 246 LYS A N 1
ATOM 1878 C CA . LYS A 1 246 ? -19.791 -1.914 11.352 1.00 93.19 246 LYS A CA 1
ATOM 1879 C C . LYS A 1 246 ? -20.859 -1.411 12.324 1.00 93.19 246 LYS A C 1
ATOM 1881 O O . LYS A 1 246 ? -20.798 -1.730 13.518 1.00 93.19 246 LYS A O 1
ATOM 1886 N N . GLN A 1 247 ? -21.845 -0.670 11.818 1.00 94.75 247 GLN A N 1
ATOM 1887 C CA . GLN A 1 247 ? -22.982 -0.201 12.613 1.00 94.75 247 GLN A CA 1
ATOM 1888 C C . GLN A 1 247 ? -23.666 -1.372 13.343 1.00 94.75 247 GLN A C 1
ATOM 1890 O O . GLN A 1 247 ? -23.911 -2.426 12.756 1.00 94.75 247 GLN A O 1
ATOM 1895 N N . GLY A 1 248 ? -23.958 -1.187 14.633 1.00 93.50 248 GLY A N 1
ATOM 1896 C CA . GLY A 1 248 ? -24.656 -2.165 15.473 1.00 93.50 248 GLY A CA 1
ATOM 1897 C C . GLY A 1 248 ? -23.886 -3.462 15.741 1.00 93.50 248 GLY A C 1
ATOM 1898 O O . GLY A 1 248 ? -24.503 -4.450 16.121 1.00 93.50 248 GLY A O 1
ATOM 1899 N N . SER A 1 249 ? -22.566 -3.499 15.507 1.00 92.69 249 SER A N 1
ATOM 1900 C CA . SER A 1 249 ? -21.784 -4.743 15.608 1.00 92.69 249 SER A CA 1
ATOM 1901 C C . SER A 1 249 ? -20.848 -4.862 16.809 1.00 92.69 249 SER A C 1
ATOM 1903 O O . SER A 1 249 ? -20.259 -5.926 16.979 1.00 92.69 249 SER A O 1
ATOM 1905 N N . VAL A 1 250 ? -20.688 -3.810 17.616 1.00 93.06 250 VAL A N 1
ATOM 1906 C CA . VAL A 1 250 ? -19.891 -3.852 18.856 1.00 93.06 250 VAL A CA 1
ATOM 1907 C C . VAL A 1 250 ? -20.621 -4.716 19.889 1.00 93.06 250 VAL A C 1
ATOM 1909 O O . VAL A 1 250 ? -21.820 -4.537 20.081 1.00 93.06 250 VAL A O 1
ATOM 1912 N N . ARG A 1 251 ? -19.907 -5.659 20.515 1.00 90.31 251 ARG A N 1
ATOM 1913 C CA . ARG A 1 251 ? -20.458 -6.668 21.446 1.00 90.31 251 ARG A CA 1
ATOM 1914 C C . ARG A 1 251 ? -19.868 -6.600 22.858 1.00 90.31 251 ARG A C 1
ATOM 1916 O O . ARG A 1 251 ? -19.983 -7.562 23.605 1.00 90.31 251 ARG A O 1
ATOM 1923 N N . VAL A 1 252 ? -19.189 -5.503 23.175 1.00 92.50 252 VAL A N 1
ATOM 1924 C CA . VAL A 1 252 ? -18.509 -5.277 24.454 1.00 92.50 252 VAL A CA 1
ATOM 1925 C C . VAL A 1 252 ? -18.858 -3.895 24.992 1.00 92.50 252 VAL A C 1
ATOM 1927 O O . VAL A 1 252 ? -19.131 -2.972 24.215 1.00 92.50 252 VAL A O 1
ATOM 1930 N N . GLU A 1 253 ? -18.818 -3.749 26.308 1.00 93.12 253 GLU A N 1
ATOM 1931 C CA . GLU A 1 253 ? -19.152 -2.533 27.046 1.00 93.12 253 GLU A CA 1
ATOM 1932 C C . GLU A 1 253 ? -17.943 -2.011 27.849 1.00 93.12 253 GLU A C 1
ATOM 1934 O O . GLU A 1 253 ? -17.012 -2.765 28.139 1.00 93.12 253 GLU A O 1
ATOM 1939 N N . PRO A 1 254 ? -17.894 -0.710 28.196 1.00 95.94 254 PRO A N 1
ATOM 1940 C CA . PRO A 1 254 ? -16.853 -0.169 29.070 1.00 95.94 254 PRO A CA 1
ATOM 1941 C C . PRO A 1 254 ? -16.771 -0.924 30.405 1.00 95.94 254 PRO A C 1
ATOM 1943 O O . PRO A 1 254 ? -17.765 -1.048 31.114 1.00 95.94 254 PRO A O 1
ATOM 1946 N N . GLY A 1 255 ? -15.574 -1.395 30.756 1.00 92.88 255 GLY A N 1
ATOM 1947 C CA . GLY A 1 255 ? -15.318 -2.252 31.917 1.00 92.88 255 GLY A CA 1
ATOM 1948 C C . GLY A 1 255 ? -15.104 -3.732 31.582 1.00 92.88 255 GLY A C 1
ATOM 1949 O O . GLY A 1 255 ? -14.473 -4.430 32.377 1.00 92.88 255 GLY A O 1
ATOM 1950 N N . ASP A 1 256 ? -15.538 -4.206 30.407 1.00 91.56 256 ASP A N 1
ATOM 1951 C CA . ASP A 1 256 ? -15.332 -5.598 29.991 1.00 91.56 256 ASP A CA 1
ATOM 1952 C C . 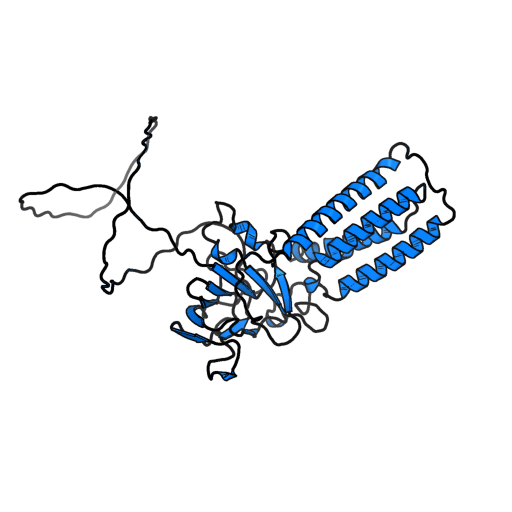ASP A 1 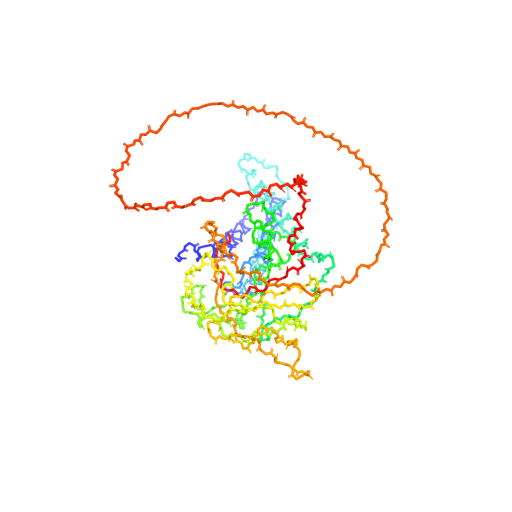256 ? -13.845 -5.961 29.894 1.00 91.56 256 ASP A C 1
ATOM 1954 O O . ASP A 1 256 ? -13.015 -5.177 29.426 1.00 91.56 256 ASP A O 1
ATOM 1958 N N . SER A 1 257 ? -13.516 -7.197 30.273 1.00 90.94 257 SER A N 1
ATOM 1959 C CA . SER A 1 257 ? -12.200 -7.795 30.031 1.00 90.94 257 SER A CA 1
ATOM 1960 C C . SER A 1 257 ? -12.214 -8.617 28.743 1.00 90.94 257 SER A C 1
ATOM 1962 O O . SER A 1 257 ? -13.110 -9.433 28.524 1.00 90.94 257 SER A O 1
ATOM 1964 N N . VAL A 1 258 ? -11.206 -8.423 27.893 1.00 89.19 258 VAL A N 1
ATOM 1965 C CA . VAL A 1 258 ? -11.059 -9.104 26.598 1.00 89.19 258 VAL A CA 1
ATOM 1966 C C . VAL A 1 258 ? -9.715 -9.822 26.499 1.00 89.19 258 VAL A C 1
ATOM 1968 O O . VAL A 1 258 ? -8.744 -9.410 27.131 1.00 89.19 258 VAL A O 1
ATOM 1971 N N . SER A 1 259 ? -9.656 -10.877 25.680 1.00 85.56 259 SER A N 1
ATOM 1972 C CA . SER A 1 259 ? -8.446 -11.672 25.435 1.00 85.56 259 SER A CA 1
ATOM 1973 C C . SER A 1 259 ? -8.313 -12.050 23.951 1.00 85.56 259 SER A C 1
ATOM 1975 O O . SER A 1 259 ? -9.330 -12.247 23.277 1.00 85.56 259 SER A O 1
ATOM 1977 N N . PRO A 1 260 ? -7.092 -12.206 23.397 1.00 80.50 260 PRO A N 1
ATOM 1978 C CA . PRO A 1 260 ? -6.898 -12.708 22.040 1.00 80.50 260 PRO A CA 1
ATOM 1979 C C . PRO A 1 260 ? -7.264 -14.189 21.895 1.00 80.50 260 PRO A C 1
ATOM 1981 O O . PRO A 1 260 ? -7.466 -14.652 20.769 1.00 80.50 260 PRO A O 1
ATOM 1984 N N . THR A 1 261 ? -7.343 -14.968 22.976 1.00 67.69 261 THR A N 1
ATOM 1985 C CA . THR A 1 261 ? -7.648 -16.404 22.910 1.00 67.69 261 THR A CA 1
ATOM 1986 C C . THR A 1 261 ? -8.961 -16.731 23.633 1.00 67.69 261 THR A C 1
ATOM 1988 O O . THR A 1 261 ? -9.158 -16.298 24.762 1.00 67.69 261 THR A O 1
ATOM 1991 N N . PRO A 1 262 ? -9.861 -17.548 23.042 1.00 53.03 262 PRO A N 1
ATOM 1992 C CA . PRO A 1 262 ? -11.102 -17.959 23.716 1.00 53.03 262 PRO A CA 1
ATOM 1993 C C . PRO A 1 262 ? -10.885 -18.835 24.965 1.00 53.03 262 PRO A C 1
ATOM 1995 O O . PRO A 1 262 ? -11.832 -19.124 25.689 1.00 53.03 262 PRO A O 1
ATOM 1998 N N . ALA A 1 263 ? -9.654 -19.307 25.197 1.00 48.53 263 ALA A N 1
ATOM 1999 C CA . ALA A 1 263 ? -9.320 -20.312 26.206 1.00 48.53 263 ALA A CA 1
ATOM 2000 C C . ALA A 1 263 ? -9.482 -19.832 27.662 1.00 48.53 263 ALA A C 1
ATOM 2002 O O . ALA A 1 263 ? -9.476 -20.654 28.572 1.00 48.53 263 ALA A O 1
ATOM 2003 N N . SER A 1 264 ? -9.630 -18.524 27.886 1.00 40.72 264 SER A N 1
ATOM 2004 C CA . SER A 1 264 ? -9.811 -17.901 29.205 1.00 40.72 264 SER A CA 1
ATOM 2005 C C . SER A 1 264 ? -11.280 -17.630 29.572 1.00 40.72 264 SER A C 1
ATOM 2007 O O . SER A 1 264 ? -11.546 -17.012 30.598 1.00 40.72 264 SER A O 1
ATOM 2009 N N . GLY A 1 265 ? -12.245 -18.056 28.746 1.00 35.44 265 GLY A N 1
ATOM 2010 C CA . GLY A 1 265 ? -13.680 -17.825 28.981 1.00 35.44 265 GLY A CA 1
ATOM 2011 C C . GLY A 1 265 ? -14.162 -16.395 28.687 1.00 35.44 265 GLY A C 1
ATOM 2012 O O . GLY A 1 265 ? -15.360 -16.132 28.762 1.00 35.44 265 GLY A O 1
ATOM 2013 N N . GLY A 1 266 ? -13.256 -15.486 28.309 1.00 39.16 266 GLY A N 1
ATOM 2014 C CA . GLY A 1 266 ? -13.569 -14.145 27.812 1.00 39.16 266 GLY A CA 1
ATOM 2015 C C . GLY A 1 266 ? -13.836 -14.123 26.302 1.00 39.16 266 GLY A C 1
ATOM 2016 O O . GLY A 1 266 ? -13.249 -14.885 25.532 1.00 39.16 266 GLY A O 1
ATOM 2017 N N . TRP A 1 267 ? -14.735 -13.235 25.871 1.00 46.72 267 TRP A N 1
ATOM 2018 C CA . TRP A 1 267 ? -15.250 -13.147 24.502 1.00 46.72 267 TRP A CA 1
ATOM 2019 C C . TRP A 1 267 ? -14.167 -13.076 23.417 1.00 46.72 267 TRP A C 1
ATOM 2021 O O . TRP A 1 267 ? -13.323 -12.183 23.406 1.00 46.72 267 TRP A O 1
ATOM 2031 N N . ALA A 1 268 ? -14.269 -13.955 22.416 1.00 55.28 268 ALA A N 1
ATOM 2032 C CA . ALA A 1 268 ? -13.364 -13.939 21.269 1.00 55.28 268 ALA A CA 1
ATOM 2033 C C . ALA A 1 268 ? -13.578 -12.712 20.356 1.00 55.28 268 ALA A C 1
ATOM 2035 O O . ALA A 1 268 ? -12.621 -12.112 19.871 1.00 55.28 268 ALA A O 1
ATOM 2036 N N . THR A 1 269 ? -14.833 -12.344 20.080 1.00 58.53 269 THR A N 1
ATOM 2037 C CA . THR A 1 269 ? -15.188 -11.355 19.046 1.00 58.53 269 THR A CA 1
ATOM 2038 C C . THR A 1 269 ? -15.702 -10.062 19.670 1.00 58.53 269 THR A C 1
ATOM 2040 O O . THR A 1 269 ? -16.827 -10.022 20.162 1.00 58.53 269 THR A O 1
ATOM 2043 N N . ALA A 1 270 ? -14.905 -8.995 19.591 1.00 63.00 270 ALA A N 1
ATOM 2044 C CA . ALA A 1 270 ? -15.254 -7.681 20.130 1.00 63.00 270 ALA A CA 1
ATOM 2045 C C . ALA A 1 270 ? -16.262 -6.928 19.242 1.00 63.00 270 ALA A C 1
ATOM 2047 O O . ALA A 1 270 ? -17.124 -6.204 19.745 1.00 63.00 270 ALA A O 1
ATOM 2048 N N . ALA A 1 271 ? -16.156 -7.083 17.915 1.00 68.75 271 ALA A N 1
ATOM 2049 C CA . ALA A 1 271 ? -17.053 -6.450 16.947 1.00 68.75 271 ALA A CA 1
ATOM 2050 C C . ALA A 1 271 ? -16.981 -7.103 15.551 1.00 68.75 271 ALA A C 1
ATOM 2052 O O . ALA A 1 271 ? -16.344 -8.141 15.373 1.00 68.75 271 ALA A O 1
ATOM 2053 N N . THR A 1 272 ? -17.570 -6.464 14.532 1.00 63.47 272 THR A N 1
ATOM 2054 C CA . THR A 1 272 ? -17.223 -6.719 13.119 1.00 63.47 272 THR A CA 1
ATOM 2055 C C . THR A 1 272 ? -16.701 -5.453 12.436 1.00 63.47 272 THR A C 1
ATOM 2057 O O . THR A 1 272 ? -17.104 -4.339 12.777 1.00 63.47 272 THR A O 1
ATOM 2060 N N . ALA A 1 273 ? -15.806 -5.602 11.463 1.00 53.50 273 ALA A N 1
ATOM 2061 C CA . ALA A 1 273 ? -15.231 -4.490 10.716 1.00 53.50 273 ALA A CA 1
ATOM 2062 C C . ALA A 1 273 ? -16.269 -3.832 9.785 1.00 53.50 273 ALA A C 1
ATOM 2064 O O . ALA A 1 273 ? -17.083 -4.506 9.155 1.00 53.50 273 ALA A O 1
ATOM 2065 N N . GLY A 1 274 ? -16.245 -2.501 9.709 1.00 51.88 274 GLY A N 1
ATOM 2066 C CA . GLY A 1 274 ? -17.166 -1.664 8.935 1.00 51.88 274 GLY A CA 1
ATOM 2067 C C . GLY A 1 274 ? -16.449 -0.891 7.829 1.00 51.88 274 GLY A C 1
ATOM 2068 O O . GLY A 1 274 ? -15.645 -1.452 7.084 1.00 51.88 274 GLY A O 1
ATOM 2069 N N . ASN A 1 275 ? -16.760 0.402 7.684 1.00 49.25 275 ASN A N 1
ATOM 2070 C CA . ASN A 1 275 ? -16.125 1.291 6.700 1.00 49.25 275 ASN A CA 1
ATOM 2071 C C . ASN A 1 275 ? -15.577 2.595 7.310 1.00 49.25 275 ASN A C 1
ATOM 2073 O O . ASN A 1 275 ? -15.930 3.014 8.412 1.00 49.25 275 ASN A O 1
ATOM 2077 N N . ARG A 1 276 ? -14.654 3.228 6.569 1.00 47.44 276 ARG A N 1
ATOM 2078 C CA . ARG A 1 276 ? -13.803 4.322 7.061 1.00 47.44 276 ARG A CA 1
ATOM 2079 C C . ARG A 1 276 ? -14.540 5.664 7.155 1.00 47.44 276 ARG A C 1
ATOM 2081 O O . ARG A 1 276 ? -15.021 6.204 6.161 1.00 47.44 276 ARG A O 1
ATOM 2088 N N . THR A 1 277 ? -14.422 6.324 8.301 1.00 43.00 277 THR A N 1
ATOM 2089 C CA . THR A 1 277 ? -14.861 7.710 8.551 1.00 43.00 277 THR A CA 1
ATOM 2090 C C . THR A 1 277 ? -13.729 8.749 8.399 1.00 43.00 277 THR A C 1
ATOM 2092 O O . THR A 1 277 ? -13.400 9.484 9.319 1.00 43.00 277 THR A O 1
ATOM 2095 N N . SER A 1 278 ? -13.182 8.886 7.183 1.00 36.41 278 SER A N 1
ATOM 2096 C CA . SER A 1 278 ? -12.268 9.975 6.739 1.00 36.41 278 SER A CA 1
ATOM 2097 C C . SER A 1 278 ? -10.855 10.104 7.353 1.00 36.41 278 SER A C 1
ATOM 2099 O O . SER A 1 278 ? -10.588 9.769 8.500 1.00 36.41 278 SER A O 1
ATOM 2101 N N . THR A 1 279 ? -9.978 10.771 6.594 1.00 30.30 279 THR A N 1
ATOM 2102 C CA . THR A 1 279 ? -8.709 11.380 7.042 1.00 30.30 279 THR A CA 1
ATOM 2103 C C . THR A 1 279 ? -8.588 12.802 6.452 1.00 30.30 279 THR A C 1
ATOM 2105 O O . THR A 1 279 ? -8.976 12.982 5.298 1.00 30.30 279 THR A O 1
ATOM 2108 N N . SER A 1 280 ? -8.122 13.768 7.278 1.00 26.08 280 SER A N 1
ATOM 2109 C CA . SER A 1 280 ? -7.906 15.238 7.056 1.00 26.08 280 SER A CA 1
ATOM 2110 C C . SER A 1 280 ? -9.074 16.086 6.464 1.00 26.08 280 SER A C 1
ATOM 2112 O O . SER A 1 280 ? -9.833 15.608 5.622 1.00 26.08 280 SER A O 1
ATOM 2114 N N . ALA A 1 281 ? -9.325 17.370 6.797 1.00 26.83 281 ALA A N 1
ATOM 2115 C CA . ALA A 1 281 ? -9.092 18.320 7.926 1.00 26.83 281 ALA A CA 1
ATOM 2116 C C . ALA A 1 281 ? -9.893 19.635 7.587 1.00 26.83 281 ALA A C 1
ATOM 2118 O O . ALA A 1 281 ? -10.347 19.710 6.444 1.00 26.83 281 ALA A O 1
ATOM 2119 N N . PRO A 1 282 ? -10.030 20.709 8.412 1.00 30.52 282 PRO A N 1
ATOM 2120 C CA . PRO A 1 282 ? -10.117 20.888 9.877 1.00 30.52 282 PRO A CA 1
ATOM 2121 C C . PRO A 1 282 ? -11.439 21.612 10.333 1.00 30.52 282 PRO A C 1
ATOM 2123 O O . PRO A 1 282 ? -12.359 21.765 9.540 1.00 30.52 282 PRO A O 1
ATOM 2126 N N . LYS A 1 283 ? -11.487 22.113 11.591 1.00 23.34 283 LYS A N 1
ATOM 2127 C CA . LYS A 1 283 ? -12.524 22.969 12.256 1.00 23.34 283 LYS A CA 1
ATOM 2128 C C . LYS A 1 283 ? -13.900 22.333 12.589 1.00 23.34 283 LYS A C 1
ATOM 2130 O O . LYS A 1 283 ? -14.791 22.350 11.756 1.00 23.34 283 LYS A O 1
ATOM 2135 N N . THR A 1 284 ? -14.113 21.903 13.845 1.00 22.17 284 THR A N 1
ATOM 2136 C CA . THR A 1 284 ? -14.786 22.700 14.915 1.00 22.17 284 THR A CA 1
ATOM 2137 C C . THR A 1 284 ? -14.819 21.976 16.277 1.00 22.17 284 THR A C 1
ATOM 2139 O O . THR A 1 284 ? -14.702 20.757 16.362 1.00 22.17 284 THR A O 1
ATOM 2142 N N . ARG A 1 285 ? -14.960 22.785 17.336 1.00 23.44 285 ARG A N 1
ATOM 2143 C CA . ARG A 1 285 ? -15.065 22.491 18.780 1.00 23.44 285 ARG A CA 1
ATOM 2144 C C . ARG A 1 285 ? -16.039 21.354 19.149 1.00 23.44 285 ARG A C 1
ATOM 2146 O O . ARG A 1 285 ? -17.165 21.365 18.673 1.00 23.44 285 ARG A O 1
ATOM 2153 N N . TRP A 1 286 ? -15.650 20.502 20.106 1.00 24.08 286 TRP A N 1
ATOM 2154 C CA . TRP A 1 286 ? -16.570 19.709 20.943 1.00 24.08 286 TRP A CA 1
ATOM 2155 C C . TRP A 1 286 ? -16.160 19.754 22.422 1.00 24.08 286 TRP A C 1
ATOM 2157 O O . TRP A 1 286 ? -14.997 20.005 22.743 1.00 24.08 286 TRP A O 1
ATOM 2167 N N . ALA A 1 287 ? -17.150 19.618 23.305 1.00 23.23 287 ALA A N 1
ATOM 2168 C CA . ALA A 1 287 ? -17.067 19.954 24.726 1.00 23.23 287 ALA A CA 1
ATOM 2169 C C . ALA A 1 287 ? -16.570 18.802 25.622 1.00 23.23 287 ALA A C 1
ATOM 2171 O O . ALA A 1 287 ? -16.638 17.630 25.256 1.00 23.23 287 ALA A O 1
ATOM 2172 N N . ARG A 1 288 ? -16.101 19.159 26.826 1.00 22.12 288 ARG A N 1
ATOM 2173 C CA . ARG A 1 288 ? -15.809 18.221 27.924 1.00 22.12 288 ARG A CA 1
ATOM 2174 C C . ARG A 1 288 ? -17.113 17.679 28.539 1.00 22.12 288 ARG A C 1
ATOM 2176 O O . ARG A 1 288 ? -18.023 18.482 28.744 1.00 22.12 288 ARG A O 1
ATOM 2183 N N . PRO A 1 289 ? -17.174 16.401 28.951 1.00 27.95 289 PRO A N 1
ATOM 2184 C CA . PRO A 1 289 ? -18.088 15.949 30.000 1.00 27.95 289 PRO A CA 1
ATOM 2185 C C . PRO A 1 289 ? -17.631 16.444 31.395 1.00 27.95 289 PRO A C 1
ATOM 2187 O O . PRO A 1 289 ? -16.452 16.785 31.551 1.00 27.95 289 PRO A O 1
ATOM 2190 N N . PRO A 1 290 ? -18.518 16.499 32.409 1.00 28.41 290 PRO A N 1
ATOM 2191 C CA . PRO A 1 290 ? -18.192 17.050 33.728 1.00 28.41 290 PRO A CA 1
ATOM 2192 C C . PRO A 1 290 ? -17.350 16.128 34.625 1.00 28.41 290 PRO A C 1
ATOM 2194 O O . PRO A 1 290 ? -17.283 14.916 34.446 1.00 28.41 290 PRO A O 1
ATOM 2197 N N . SER A 1 291 ? -16.740 16.751 35.631 1.00 27.06 291 SER A N 1
ATOM 2198 C CA . SER A 1 291 ? -15.952 16.164 36.721 1.00 27.06 291 SER A CA 1
ATOM 2199 C C . SER A 1 291 ? -16.732 15.244 37.665 1.00 27.06 291 SER A C 1
ATOM 2201 O O . SER A 1 291 ? -17.856 15.588 38.020 1.00 27.06 291 SER A O 1
ATOM 2203 N N . TRP A 1 292 ? -16.055 14.237 38.235 1.00 24.44 292 TRP A N 1
ATOM 2204 C CA . TRP A 1 292 ? -16.369 13.691 39.568 1.00 24.44 292 TRP A CA 1
ATOM 2205 C C . TRP A 1 292 ? -15.096 13.437 40.403 1.00 24.44 292 TRP A C 1
ATOM 2207 O O . TRP A 1 292 ? -13.980 13.502 39.888 1.00 24.44 292 TRP A O 1
ATOM 2217 N N . MET A 1 293 ? -15.284 13.305 41.721 1.00 24.94 293 MET A N 1
ATOM 2218 C CA . MET A 1 293 ? -14.331 13.666 42.789 1.00 24.94 293 MET A CA 1
ATOM 2219 C C . MET A 1 293 ? -13.371 12.5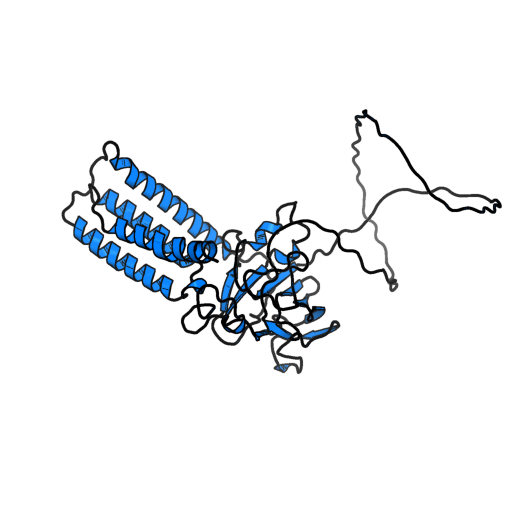43 43.266 1.00 24.94 293 MET A C 1
ATOM 2221 O O . MET A 1 293 ? -13.543 11.389 42.882 1.00 24.94 293 MET A O 1
ATOM 2225 N N . PRO A 1 294 ? -12.332 12.864 44.078 1.00 27.12 294 PRO A N 1
ATOM 2226 C CA . PRO A 1 294 ? -11.165 11.995 44.263 1.00 27.12 294 PRO A CA 1
ATOM 2227 C C . PRO A 1 294 ? -11.217 11.074 45.493 1.00 27.12 294 PRO A C 1
ATOM 2229 O O . PRO A 1 294 ? -11.658 11.460 46.577 1.00 27.12 294 PRO A O 1
ATOM 2232 N N . THR A 1 295 ? -10.611 9.892 45.371 1.00 26.05 295 THR A N 1
ATOM 2233 C CA . THR A 1 295 ? -10.242 9.037 46.511 1.00 26.05 295 THR A CA 1
ATOM 2234 C C . THR A 1 295 ? -8.910 9.468 47.128 1.00 26.05 295 THR A C 1
ATOM 2236 O O . THR A 1 295 ? -7.912 9.646 46.431 1.00 26.05 295 THR A O 1
ATOM 2239 N N . ARG A 1 296 ? -8.886 9.602 48.460 1.00 24.44 296 ARG A N 1
ATOM 2240 C CA . ARG A 1 296 ? -7.692 9.936 49.256 1.00 24.44 296 ARG A CA 1
ATOM 2241 C C . ARG A 1 296 ? -6.601 8.864 49.124 1.00 24.44 296 ARG A C 1
ATOM 2243 O O . ARG A 1 296 ? -6.881 7.691 49.344 1.00 24.44 296 ARG A O 1
ATOM 2250 N N . ALA A 1 297 ? -5.349 9.284 48.960 1.00 26.64 297 ALA A N 1
ATOM 2251 C CA . ALA A 1 297 ? -4.173 8.500 49.341 1.00 26.64 297 ALA A CA 1
ATOM 2252 C C . ALA A 1 297 ? -3.101 9.433 49.933 1.00 26.64 297 ALA A C 1
ATOM 2254 O O . ALA A 1 297 ? -2.935 10.564 49.477 1.00 26.64 297 ALA A O 1
ATOM 2255 N N . ARG A 1 298 ? -2.429 8.985 50.999 1.00 26.23 298 ARG A N 1
ATOM 2256 C CA . ARG A 1 298 ? -1.437 9.773 51.751 1.00 26.23 298 ARG A CA 1
ATOM 2257 C C . ARG A 1 298 ? -0.109 9.863 50.993 1.00 26.23 298 ARG A C 1
ATOM 2259 O O . ARG A 1 298 ? 0.326 8.879 50.403 1.00 26.23 298 ARG A O 1
ATOM 2266 N N . SER A 1 299 ? 0.573 11.000 51.108 1.00 24.45 299 SER A N 1
ATOM 2267 C CA . SER A 1 299 ? 2.020 11.090 50.885 1.00 24.45 299 SER A CA 1
ATOM 2268 C C . SER A 1 299 ? 2.795 10.515 52.080 1.00 24.45 299 SER A C 1
ATOM 2270 O O . SER A 1 299 ? 2.256 10.403 53.187 1.00 24.45 299 SER A O 1
ATOM 2272 N N . PRO A 1 300 ? 4.075 10.175 51.871 1.00 28.73 300 PRO A N 1
ATOM 2273 C CA . PRO A 1 300 ? 5.097 10.819 52.691 1.00 28.73 300 PRO A CA 1
ATOM 2274 C C . PRO A 1 300 ? 6.215 11.494 51.881 1.00 28.73 300 PRO A C 1
ATOM 2276 O O . PRO A 1 300 ? 6.532 11.149 50.748 1.00 28.73 300 PRO A O 1
ATOM 2279 N N . SER A 1 301 ? 6.798 12.481 52.547 1.00 25.03 301 SER A N 1
ATOM 2280 C CA . SER A 1 301 ? 7.935 13.342 52.217 1.00 25.03 301 SER A CA 1
ATOM 2281 C C . SER A 1 301 ? 9.214 12.689 51.673 1.00 25.03 301 SER A C 1
ATOM 2283 O O . SER A 1 301 ? 9.682 11.697 52.223 1.00 25.03 301 SER A O 1
ATOM 2285 N N . THR A 1 302 ? 9.897 13.394 50.762 1.00 26.12 302 THR A N 1
ATOM 2286 C CA . THR A 1 302 ? 11.303 13.885 50.883 1.00 26.12 302 THR A CA 1
ATOM 2287 C C . THR A 1 302 ? 11.585 14.797 49.668 1.00 26.12 302 THR A C 1
ATOM 2289 O O . THR A 1 302 ? 11.316 14.417 48.539 1.00 26.12 302 THR A O 1
ATOM 2292 N N . ALA A 1 303 ? 11.797 16.109 49.832 1.00 24.12 303 ALA A N 1
ATOM 2293 C CA . ALA A 1 303 ? 13.063 16.791 50.157 1.00 24.12 303 ALA A CA 1
ATOM 2294 C C . ALA A 1 303 ? 14.151 16.647 49.062 1.00 24.12 303 ALA A C 1
ATOM 2296 O O . ALA A 1 303 ? 14.738 15.579 48.933 1.00 24.12 303 ALA A O 1
ATOM 2297 N N . GLY A 1 304 ? 14.461 17.720 48.305 1.00 22.11 304 GLY A N 1
ATOM 2298 C CA . GLY A 1 304 ? 15.499 17.642 47.257 1.00 22.11 304 GLY A CA 1
ATOM 2299 C C . GLY A 1 304 ? 15.736 18.861 46.341 1.00 22.11 304 GLY A C 1
ATOM 2300 O O . GLY A 1 304 ? 15.507 18.771 45.145 1.00 22.11 304 GLY A O 1
ATOM 2301 N N . PHE A 1 305 ? 16.329 19.929 46.888 1.00 23.34 305 PHE A N 1
ATOM 2302 C CA . PHE A 1 305 ? 17.209 20.895 46.189 1.00 23.34 305 PHE A CA 1
ATOM 2303 C C . PHE A 1 305 ? 16.685 21.922 45.152 1.00 23.34 305 PHE A C 1
ATOM 2305 O O . PHE A 1 305 ? 15.567 21.882 44.653 1.00 23.34 305 PHE A O 1
ATOM 2312 N N . ARG A 1 306 ? 17.537 22.940 44.931 1.00 21.94 306 ARG A N 1
ATOM 2313 C CA . ARG A 1 306 ? 17.259 24.242 44.291 1.00 21.94 306 ARG A CA 1
ATOM 2314 C C . ARG A 1 306 ? 17.975 24.389 42.944 1.00 21.94 306 ARG A C 1
ATOM 2316 O O . ARG A 1 306 ? 19.102 23.924 42.810 1.00 21.94 306 ARG A O 1
ATOM 2323 N N . SER A 1 307 ? 17.435 25.214 42.047 1.00 24.36 307 SER A N 1
ATOM 2324 C CA . SER A 1 307 ? 18.154 26.354 41.428 1.00 24.36 307 SER A CA 1
ATOM 2325 C C . SER A 1 307 ? 17.219 27.146 40.503 1.00 24.36 307 SER A C 1
ATOM 2327 O O . SER A 1 307 ? 16.213 26.624 40.032 1.00 24.36 307 SER A O 1
ATOM 2329 N N . ALA A 1 308 ? 17.510 28.433 40.304 1.00 21.25 308 ALA A N 1
ATOM 2330 C CA . ALA A 1 308 ? 16.664 29.372 39.569 1.00 21.25 308 ALA A CA 1
ATOM 2331 C C . ALA A 1 308 ? 17.441 30.036 38.429 1.00 21.25 308 ALA A C 1
ATOM 2333 O O . ALA A 1 308 ? 18.640 30.278 38.571 1.00 21.25 308 ALA A O 1
ATOM 2334 N N . THR A 1 309 ? 16.756 30.448 37.357 1.00 23.09 309 THR A N 1
ATOM 2335 C CA . THR A 1 309 ? 17.156 31.651 36.604 1.00 23.09 309 THR A CA 1
ATOM 2336 C C . THR A 1 309 ? 15.957 32.307 35.915 1.00 23.09 309 THR A C 1
ATOM 2338 O O . THR A 1 309 ? 15.067 31.639 35.393 1.00 23.09 309 THR A O 1
ATOM 2341 N N . THR A 1 310 ? 15.946 33.636 35.957 1.00 20.53 310 THR A N 1
ATOM 2342 C CA . THR A 1 310 ? 14.912 34.556 35.461 1.00 20.53 310 THR A CA 1
ATOM 2343 C C . THR A 1 310 ? 15.203 34.989 34.022 1.00 20.53 310 THR A C 1
ATOM 2345 O O . THR A 1 310 ? 16.372 35.125 33.690 1.00 20.53 310 THR A O 1
ATOM 2348 N N . TRP A 1 311 ? 14.180 35.329 33.225 1.00 18.92 311 TRP A N 1
ATOM 2349 C CA . TRP A 1 311 ? 14.266 36.373 32.183 1.00 18.92 311 TRP A CA 1
ATOM 2350 C C . TRP A 1 311 ? 12.878 36.984 31.908 1.00 18.92 311 TRP A C 1
ATOM 2352 O O . TRP A 1 311 ? 11.875 36.270 31.929 1.00 18.92 311 TRP A O 1
ATOM 2362 N N . CYS A 1 312 ? 12.821 38.300 31.670 1.00 20.36 312 CYS A N 1
ATOM 2363 C CA . CYS A 1 312 ? 11.585 39.081 31.514 1.00 20.36 312 CYS A CA 1
ATOM 2364 C C . CYS A 1 312 ? 11.648 40.069 30.335 1.00 20.36 312 CYS A C 1
ATOM 2366 O O . CYS A 1 312 ? 12.625 40.801 30.215 1.00 20.36 312 CYS A O 1
ATOM 2368 N N . GLY A 1 313 ? 10.532 40.188 29.602 1.00 19.62 313 GLY A N 1
ATOM 2369 C CA . GLY A 1 313 ? 10.141 41.372 28.812 1.00 19.62 313 GLY A CA 1
ATOM 2370 C C . GLY A 1 313 ? 10.803 41.575 27.435 1.00 19.62 313 GLY A C 1
ATOM 2371 O O . GLY A 1 313 ? 11.755 40.865 27.115 1.00 19.62 313 GLY A O 1
ATOM 2372 N N . PRO A 1 314 ? 10.317 42.549 26.626 1.00 27.70 314 PRO A N 1
ATOM 2373 C CA . PRO A 1 314 ? 9.270 43.540 26.932 1.00 27.70 314 PRO A CA 1
ATOM 2374 C C . PRO A 1 314 ? 7.996 43.466 26.044 1.00 27.70 314 PRO A C 1
ATOM 2376 O O . PRO A 1 314 ? 7.818 42.556 25.239 1.00 27.70 314 PRO A O 1
ATOM 2379 N N . MET A 1 315 ? 7.084 44.423 26.267 1.00 21.45 315 MET A N 1
ATOM 2380 C CA . MET A 1 315 ? 5.834 44.678 25.527 1.00 21.45 315 MET A CA 1
ATOM 2381 C C . MET A 1 315 ? 6.054 45.482 24.235 1.00 21.45 315 MET A C 1
ATOM 2383 O O . MET A 1 315 ? 6.997 46.263 24.168 1.00 21.45 315 MET A O 1
ATOM 2387 N N . GLU A 1 316 ? 5.064 45.456 23.336 1.00 24.55 316 GLU A N 1
ATOM 2388 C CA . GLU A 1 316 ? 4.707 46.602 22.481 1.00 24.55 316 GLU A CA 1
ATOM 2389 C C . GLU A 1 316 ? 3.171 46.694 22.331 1.00 24.55 316 GLU A C 1
ATOM 2391 O O . GLU A 1 316 ? 2.464 45.726 22.635 1.00 24.55 316 GLU A O 1
ATOM 2396 N N . ARG A 1 317 ? 2.641 47.879 21.992 1.00 24.91 317 ARG A N 1
ATOM 2397 C CA . ARG A 1 317 ? 1.218 48.262 22.141 1.00 24.91 317 ARG A CA 1
ATOM 2398 C C . ARG A 1 317 ? 0.748 49.144 20.963 1.00 24.91 317 ARG A C 1
ATOM 2400 O O . ARG A 1 317 ? 1.592 49.651 20.235 1.00 24.91 317 ARG A O 1
ATOM 2407 N N . ASP A 1 318 ? -0.571 49.373 20.886 1.00 27.38 318 ASP A N 1
ATOM 2408 C CA . ASP A 1 318 ? -1.278 50.413 20.096 1.00 27.38 318 ASP A CA 1
ATOM 2409 C C . ASP A 1 318 ? -1.385 50.169 18.563 1.00 27.38 318 ASP A C 1
ATOM 2411 O O . ASP A 1 318 ? -0.512 49.547 17.970 1.00 27.38 318 ASP A O 1
ATOM 2415 N N . ALA A 1 319 ? -2.433 50.581 17.821 1.00 26.89 319 ALA A N 1
ATOM 2416 C CA . ALA A 1 319 ? -3.788 51.096 18.133 1.00 26.89 319 ALA A CA 1
ATOM 2417 C C . ALA A 1 319 ? -4.721 50.976 16.885 1.00 26.89 319 ALA A C 1
ATOM 2419 O O . ALA A 1 319 ? -4.218 50.776 15.781 1.00 26.89 319 ALA A O 1
ATOM 2420 N N . GLY A 1 320 ? -6.054 51.152 17.024 1.00 24.95 320 GLY A N 1
ATOM 2421 C CA . GLY A 1 320 ? -6.966 51.410 15.878 1.00 24.95 320 GLY A CA 1
ATOM 2422 C C . GLY A 1 320 ? -8.410 50.856 15.950 1.00 24.95 320 GLY A C 1
ATOM 2423 O O . GLY A 1 320 ? -8.663 49.742 15.504 1.00 24.95 320 GLY A O 1
ATOM 2424 N N . GLU A 1 321 ? -9.354 51.665 16.447 1.00 25.67 321 GLU A N 1
ATOM 2425 C CA . GLU A 1 321 ? -10.841 51.539 16.353 1.00 25.67 321 GLU A CA 1
ATOM 2426 C C . GLU A 1 321 ? -11.368 52.119 14.990 1.00 25.67 321 GLU A C 1
ATOM 2428 O O . GLU A 1 321 ? -10.514 52.612 14.244 1.00 25.67 321 GLU A O 1
ATOM 2433 N N . PRO A 1 322 ? -12.687 52.150 14.607 1.00 38.59 322 PRO A N 1
ATOM 2434 C CA . PRO A 1 322 ? -13.916 51.923 15.399 1.00 38.59 322 PRO A CA 1
ATOM 2435 C C . PRO A 1 322 ? -15.096 51.108 14.774 1.00 38.59 322 PRO A C 1
ATOM 2437 O O . PRO A 1 322 ? -15.107 50.727 13.604 1.00 38.59 322 PRO A O 1
ATOM 2440 N N . PHE A 1 323 ? -16.140 50.913 15.599 1.00 26.86 323 PHE A N 1
ATOM 2441 C CA . PHE A 1 323 ? -17.508 50.411 15.313 1.00 26.86 323 PHE A CA 1
ATOM 2442 C C . PHE A 1 323 ? -18.416 51.333 14.450 1.00 26.86 323 PHE A C 1
ATOM 2444 O O . PHE A 1 323 ? -18.085 52.495 14.212 1.00 26.86 323 PHE A O 1
ATOM 2451 N N . PRO A 1 324 ? -19.626 50.853 14.062 1.00 33.25 324 PRO A N 1
ATOM 2452 C CA . PRO A 1 324 ? -20.862 51.589 14.426 1.00 33.25 324 PRO A CA 1
ATOM 2453 C C . PRO A 1 324 ? -22.021 50.729 15.026 1.00 33.25 324 PRO A C 1
ATOM 2455 O O . PRO A 1 324 ? -21.851 49.546 15.314 1.00 33.25 324 PRO A O 1
ATOM 2458 N N . ALA A 1 325 ? -23.196 51.348 15.258 1.00 26.39 325 ALA A N 1
ATOM 2459 C CA . ALA A 1 325 ? -24.144 51.085 16.368 1.00 26.39 325 ALA A CA 1
ATOM 2460 C C . ALA A 1 325 ? -25.657 51.257 15.984 1.00 26.39 325 ALA A C 1
ATOM 2462 O O . ALA A 1 325 ? -25.925 51.938 15.000 1.00 26.39 325 ALA A O 1
ATOM 2463 N N . THR A 1 326 ? -26.704 50.753 16.685 1.00 26.94 326 THR A N 1
ATOM 2464 C CA . THR A 1 326 ? -26.785 49.790 17.826 1.00 26.94 326 THR A CA 1
ATOM 2465 C C . THR A 1 326 ? -28.052 48.858 17.863 1.00 26.94 326 THR A C 1
ATOM 2467 O O . THR A 1 326 ? -27.846 47.686 17.555 1.00 26.94 326 THR A O 1
ATOM 2470 N N . PRO A 1 327 ? -29.298 49.224 18.311 1.00 40.72 327 PRO A N 1
ATOM 2471 C CA . PRO A 1 327 ? -30.176 48.248 19.023 1.00 40.72 327 PRO A CA 1
ATOM 2472 C C . PRO A 1 327 ? -31.706 48.397 18.682 1.00 40.72 327 PRO A C 1
ATOM 2474 O O . PRO A 1 327 ? -31.981 48.851 17.571 1.00 40.72 327 PRO A O 1
ATOM 2477 N N . PRO A 1 328 ? -32.729 48.152 19.559 1.00 42.62 328 PRO A N 1
ATOM 2478 C CA . PRO A 1 328 ? -32.847 47.385 20.830 1.00 42.62 328 PRO A CA 1
ATOM 2479 C C . PRO A 1 328 ? -34.109 46.469 20.960 1.00 42.62 328 PRO A C 1
ATOM 2481 O O . PRO A 1 328 ? -35.055 46.619 20.197 1.00 42.62 328 PRO A O 1
ATOM 2484 N N . SER A 1 329 ? -34.200 45.652 22.033 1.00 26.44 329 SER A N 1
ATOM 2485 C CA . SER A 1 329 ? -35.422 45.542 22.888 1.00 26.44 329 SER A CA 1
ATOM 2486 C C . SER A 1 329 ? -35.262 44.623 24.130 1.00 26.44 329 SER A C 1
ATOM 2488 O O . SER A 1 329 ? -35.119 43.418 23.958 1.00 26.44 329 SER A O 1
ATOM 2490 N N . SER A 1 330 ? -35.352 45.211 25.343 1.00 24.06 330 SER A N 1
ATOM 2491 C CA . SER A 1 330 ? -36.090 44.765 26.570 1.00 24.06 330 SER A CA 1
ATOM 2492 C C . SER A 1 330 ? -36.001 43.296 27.091 1.00 24.06 330 SER A C 1
ATOM 2494 O O . SER A 1 330 ? -36.063 42.362 26.309 1.00 24.06 330 SER A O 1
ATOM 2496 N N . CYS A 1 331 ? -35.941 42.962 28.394 1.00 23.50 331 CYS A N 1
ATOM 2497 C CA . CYS A 1 331 ? -36.504 43.570 29.621 1.00 23.50 331 CYS A CA 1
ATOM 2498 C C . CYS A 1 331 ? -35.596 43.325 30.865 1.00 23.50 331 CYS A C 1
ATOM 2500 O O . CYS A 1 331 ? -35.069 42.231 31.014 1.00 23.50 331 CYS A O 1
ATOM 2502 N N . VAL A 1 332 ? -35.352 44.347 31.704 1.00 24.12 332 VAL A N 1
ATOM 2503 C CA . VAL A 1 332 ? -35.890 44.567 33.086 1.00 24.12 332 VAL A CA 1
ATOM 2504 C C . VAL A 1 332 ? -35.110 43.896 34.238 1.00 24.12 332 VAL A C 1
ATOM 2506 O O . VAL A 1 332 ? -34.598 42.789 34.129 1.00 24.12 332 VAL A O 1
ATOM 2509 N N . SER A 1 333 ? -35.001 44.640 35.341 1.00 22.08 333 SER A N 1
ATOM 2510 C CA . SER A 1 333 ? -34.109 44.470 36.493 1.00 22.08 333 SER A CA 1
ATOM 2511 C C . SER A 1 333 ? -34.845 44.172 37.809 1.00 22.08 333 SER A C 1
ATOM 2513 O O . SER A 1 333 ? -36.033 44.471 37.940 1.00 22.08 333 SER A O 1
ATOM 2515 N N . ARG A 1 334 ? -34.099 43.709 38.826 1.00 24.62 334 ARG A N 1
ATOM 2516 C CA . ARG A 1 334 ? -34.124 44.311 40.175 1.00 24.62 334 ARG A CA 1
ATOM 2517 C C . ARG A 1 334 ? -32.933 43.875 41.032 1.00 24.62 334 ARG A C 1
ATOM 2519 O O . ARG A 1 334 ? -32.549 42.710 41.012 1.00 24.62 334 ARG A O 1
ATOM 2526 N N . ASP A 1 335 ? -32.384 44.836 41.762 1.00 26.12 335 ASP A N 1
ATOM 2527 C CA . ASP A 1 335 ? -31.324 44.669 42.756 1.00 26.12 335 ASP A CA 1
ATOM 2528 C C . ASP A 1 335 ? -31.859 44.130 44.090 1.00 26.12 335 ASP A C 1
ATOM 2530 O O . ASP A 1 335 ? -33.027 44.342 44.418 1.00 26.12 335 ASP A O 1
ATOM 2534 N N . ASP A 1 336 ? -30.963 43.569 44.906 1.00 26.34 336 ASP A N 1
ATOM 2535 C CA . ASP A 1 336 ? -30.852 44.007 46.302 1.00 26.34 336 ASP A CA 1
ATOM 2536 C C . ASP A 1 336 ? -29.391 43.903 46.790 1.00 26.34 336 ASP A C 1
ATOM 2538 O O . ASP A 1 336 ? -28.624 43.059 46.317 1.00 26.34 336 ASP A O 1
ATOM 2542 N N . GLN A 1 337 ? -28.984 44.781 47.709 1.00 25.16 337 GLN A N 1
ATOM 2543 C CA . GLN A 1 337 ? -27.639 44.824 48.296 1.00 25.16 337 GLN A CA 1
ATOM 2544 C C . GLN A 1 337 ? -27.681 44.436 49.776 1.00 25.16 337 GLN A C 1
ATOM 2546 O O . GLN A 1 337 ? -28.587 44.855 50.486 1.00 25.16 337 GLN A O 1
ATOM 2551 N N . THR A 1 338 ? -26.621 43.808 50.304 1.00 27.08 338 THR A N 1
ATOM 2552 C CA . THR A 1 338 ? -26.026 44.253 51.586 1.00 27.08 338 THR A CA 1
ATOM 2553 C C . THR A 1 338 ? -24.636 43.663 51.862 1.00 27.08 338 THR A C 1
ATOM 2555 O O . THR A 1 338 ? -24.256 42.598 51.390 1.00 27.08 338 THR A O 1
ATOM 2558 N N . GLN A 1 339 ? -23.850 44.445 52.596 1.00 27.81 339 GLN A N 1
ATOM 2559 C CA . GLN A 1 339 ? -22.392 44.445 52.730 1.00 27.81 339 GLN A CA 1
ATOM 2560 C C . GLN A 1 339 ? -21.795 43.402 53.705 1.00 27.81 339 GLN A C 1
ATOM 2562 O O . GLN A 1 339 ? -22.279 43.281 54.821 1.00 27.81 339 GLN A O 1
ATOM 2567 N N . GLY A 1 340 ? -20.629 42.839 53.335 1.00 21.78 340 GLY A N 1
ATOM 2568 C CA . GLY A 1 340 ? -19.411 42.684 54.177 1.00 21.78 340 GLY A CA 1
ATOM 2569 C C . GLY A 1 340 ? -19.414 41.786 55.441 1.00 21.78 340 GLY A C 1
ATOM 2570 O O . GLY A 1 340 ? -20.473 41.379 55.899 1.00 21.78 340 GLY A O 1
ATOM 2571 N N . PRO A 1 341 ? -18.234 41.488 56.053 1.00 32.00 341 PRO A N 1
ATOM 2572 C CA . PRO A 1 341 ? -16.912 42.086 55.799 1.00 32.00 341 PRO A CA 1
ATOM 2573 C C . PRO A 1 341 ? -15.704 41.117 55.608 1.00 32.00 341 PRO A C 1
ATOM 2575 O O . PRO A 1 341 ? -15.712 39.956 55.994 1.00 32.00 341 PRO A O 1
ATOM 2578 N N . ALA A 1 342 ? -14.613 41.695 55.085 1.00 25.31 342 ALA A N 1
ATOM 2579 C CA . ALA A 1 342 ? -13.188 41.427 55.371 1.00 25.31 342 ALA A CA 1
ATOM 2580 C C . ALA A 1 342 ? -12.554 40.004 55.276 1.00 25.31 342 ALA A C 1
ATOM 2582 O O . ALA A 1 342 ? -12.539 39.235 56.229 1.00 25.31 342 ALA A O 1
ATOM 2583 N N . GLY A 1 343 ? -11.711 39.827 54.242 1.00 22.48 343 GLY A N 1
ATOM 2584 C CA . GLY A 1 343 ? -10.258 39.692 54.476 1.00 22.48 343 GLY A CA 1
ATOM 2585 C C . GLY A 1 343 ? -9.564 38.327 54.301 1.00 22.48 343 GLY A C 1
ATOM 2586 O O . GLY A 1 343 ? -9.481 37.552 55.247 1.00 22.48 343 GLY A O 1
ATOM 2587 N N . ARG A 1 344 ? -8.853 38.137 53.173 1.00 25.73 344 ARG A N 1
ATOM 2588 C CA . ARG A 1 344 ? -7.369 38.004 53.092 1.00 25.73 344 ARG A CA 1
ATOM 2589 C C . ARG A 1 344 ? -6.882 37.623 51.682 1.00 25.73 344 ARG A C 1
ATOM 2591 O O . ARG A 1 344 ? -7.590 37.009 50.898 1.00 25.73 344 ARG A O 1
ATOM 2598 N N . ALA A 1 345 ? -5.653 38.051 51.398 1.00 23.78 345 ALA A N 1
ATOM 2599 C CA . ALA A 1 345 ? -4.947 38.036 50.118 1.00 23.78 345 ALA A CA 1
ATOM 2600 C C . ALA A 1 345 ? -4.945 36.713 49.322 1.00 23.78 345 ALA A C 1
ATOM 2602 O O . ALA A 1 345 ? -4.828 35.622 49.877 1.00 23.78 345 ALA A O 1
ATOM 2603 N N . ALA A 1 346 ? -4.932 36.851 47.994 1.00 24.80 346 ALA A N 1
ATOM 2604 C CA . ALA A 1 346 ? -4.590 35.781 47.064 1.00 24.80 346 ALA A CA 1
ATOM 2605 C C . ALA A 1 346 ? -3.076 35.491 47.051 1.00 24.80 346 ALA A C 1
ATOM 2607 O O . ALA A 1 346 ? -2.274 36.421 47.161 1.00 24.80 346 ALA A O 1
ATOM 2608 N N . PRO A 1 347 ? -2.672 34.241 46.774 1.00 24.80 347 PRO A N 1
ATOM 2609 C CA . PRO A 1 347 ? -1.438 33.942 46.064 1.00 24.80 347 PRO A CA 1
ATOM 2610 C C . PRO A 1 347 ? -1.719 33.496 44.621 1.00 24.80 347 PRO A C 1
ATOM 2612 O O . PRO A 1 347 ? -2.814 33.059 44.264 1.00 24.80 347 PRO A O 1
ATOM 2615 N N . SER A 1 348 ? -0.711 33.651 43.771 1.00 22.41 348 SER A N 1
ATOM 2616 C CA . SER A 1 348 ? -0.801 33.489 42.324 1.00 22.41 348 SER A CA 1
ATOM 2617 C C . SER A 1 348 ? -0.326 32.114 41.836 1.00 22.41 348 SER A C 1
ATOM 2619 O O . SER A 1 348 ? 0.255 31.322 42.571 1.00 22.41 348 SER A O 1
ATOM 2621 N N . THR A 1 349 ? -0.478 31.921 40.523 1.00 24.23 349 THR A N 1
ATOM 2622 C CA . THR A 1 349 ? 0.260 30.982 39.660 1.00 24.23 349 THR A CA 1
ATOM 2623 C C . THR A 1 349 ? 0.005 29.472 39.776 1.00 24.23 349 THR A C 1
ATOM 2625 O O . THR A 1 349 ? 0.215 28.846 40.800 1.00 24.23 349 THR A O 1
ATOM 2628 N N . ARG A 1 350 ? -0.328 28.920 38.595 1.00 26.86 350 ARG A N 1
ATOM 2629 C CA . ARG A 1 350 ? 0.335 27.781 37.926 1.00 26.86 350 ARG A CA 1
ATOM 2630 C C . ARG A 1 350 ? 0.508 26.496 38.749 1.00 26.86 350 ARG A C 1
ATOM 2632 O O . ARG A 1 350 ? 1.418 26.396 39.553 1.00 26.86 350 ARG A O 1
ATOM 2639 N N . ASP A 1 351 ? -0.261 25.469 38.388 1.00 24.36 351 ASP A N 1
ATOM 2640 C CA . ASP A 1 351 ? 0.299 24.333 37.637 1.00 24.36 351 ASP A CA 1
ATOM 2641 C C . ASP A 1 351 ? -0.821 23.421 37.113 1.00 24.36 351 ASP A C 1
ATOM 2643 O O . ASP A 1 351 ? -1.550 22.778 37.865 1.00 24.36 351 ASP A O 1
ATOM 2647 N N . VAL A 1 352 ? -0.972 23.369 35.786 1.00 26.05 352 VAL A N 1
ATOM 2648 C CA . VAL A 1 352 ? -1.888 22.441 35.105 1.00 26.05 352 VAL A CA 1
ATOM 2649 C C . VAL A 1 352 ? -1.049 21.311 34.521 1.00 26.05 352 VAL A C 1
ATOM 2651 O O . VAL A 1 352 ? -0.352 21.501 33.524 1.00 26.05 352 VAL A O 1
ATOM 2654 N N . ALA A 1 353 ? -1.116 20.132 35.140 1.00 25.67 353 ALA A N 1
ATOM 2655 C CA . ALA A 1 353 ? -0.414 18.950 34.652 1.00 25.67 353 ALA A CA 1
ATOM 2656 C C . ALA A 1 353 ? -0.937 18.515 33.257 1.00 25.67 353 ALA A C 1
ATOM 2658 O O . ALA A 1 353 ? -2.142 18.592 32.997 1.00 25.67 353 ALA A O 1
ATOM 2659 N N . PRO A 1 354 ? -0.053 18.080 32.337 1.00 31.02 354 PRO A N 1
ATOM 2660 C CA . PRO A 1 354 ? -0.398 17.860 30.933 1.00 31.02 354 PRO A CA 1
ATOM 2661 C C . PRO A 1 354 ? -1.063 16.500 30.664 1.00 31.02 354 PRO A C 1
ATOM 2663 O O . PRO A 1 354 ? -0.985 15.568 31.460 1.00 31.02 354 PRO A O 1
ATOM 2666 N N . GLY A 1 355 ? -1.698 16.392 29.492 1.00 27.91 355 GLY A N 1
ATOM 2667 C CA . GLY A 1 355 ? -2.525 15.248 29.100 1.00 27.91 355 GLY A CA 1
ATOM 2668 C C . GLY A 1 355 ? -1.804 13.905 28.900 1.00 27.91 355 GLY A C 1
ATOM 2669 O O . GLY A 1 355 ? -0.577 13.812 28.868 1.00 27.91 355 GLY A O 1
ATOM 2670 N N . LEU A 1 356 ? -2.637 12.873 28.722 1.00 30.06 356 LEU A N 1
ATOM 2671 C CA . LEU A 1 356 ? -2.312 11.449 28.565 1.00 30.06 356 LEU A CA 1
ATOM 2672 C C . LEU A 1 356 ? -1.038 11.178 27.739 1.00 30.06 356 LEU A C 1
ATOM 2674 O O . LEU A 1 356 ? -1.046 11.246 26.509 1.00 30.06 356 LEU A O 1
ATOM 2678 N N . ARG A 1 357 ? 0.041 10.777 28.422 1.00 32.72 357 ARG A N 1
ATOM 2679 C CA . ARG A 1 357 ? 1.284 10.263 27.818 1.00 32.72 357 ARG A CA 1
ATOM 2680 C C . ARG A 1 357 ? 1.256 8.732 27.694 1.00 32.72 357 ARG A C 1
ATOM 2682 O O . ARG A 1 357 ? 2.124 8.052 28.229 1.00 32.72 357 ARG A O 1
ATOM 2689 N N . GLY A 1 358 ? 0.245 8.197 27.011 1.00 35.34 358 GLY A N 1
ATOM 2690 C CA . GLY A 1 358 ? 0.156 6.771 26.676 1.00 35.34 358 GLY A CA 1
ATOM 2691 C C . GLY A 1 358 ? 0.699 6.463 25.277 1.00 35.34 358 GLY A C 1
ATOM 2692 O O . GLY A 1 358 ? 0.598 7.284 24.362 1.00 35.34 358 GLY A O 1
ATOM 2693 N N . ARG A 1 359 ? 1.236 5.258 25.083 1.00 49.12 359 ARG A N 1
ATOM 2694 C CA . ARG A 1 359 ? 1.479 4.664 23.765 1.00 49.12 359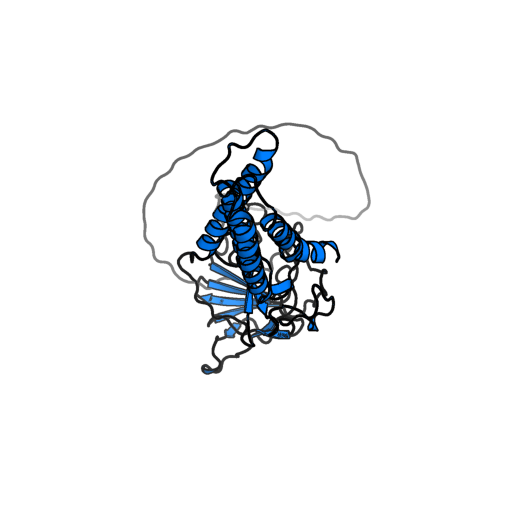 ARG A CA 1
ATOM 2695 C C . ARG A 1 359 ? 0.130 4.268 23.174 1.00 49.12 359 ARG A C 1
ATOM 2697 O O . ARG A 1 359 ? -0.538 3.374 23.682 1.00 49.12 359 ARG A O 1
ATOM 2704 N N . ALA A 1 360 ? -0.271 4.940 22.103 1.00 42.00 360 ALA A N 1
ATOM 2705 C CA . ALA A 1 360 ? -1.489 4.615 21.373 1.00 42.00 360 ALA A CA 1
ATOM 2706 C C . ALA A 1 360 ? -1.146 3.882 20.072 1.00 42.00 360 ALA A C 1
ATOM 2708 O O . ALA A 1 360 ? -0.370 4.396 19.262 1.00 42.00 360 ALA A O 1
ATOM 2709 N N . ALA A 1 361 ? -1.752 2.716 19.860 1.00 51.03 361 ALA A N 1
ATOM 2710 C CA . ALA A 1 361 ? -1.858 2.089 18.549 1.00 51.03 361 ALA A CA 1
ATOM 2711 C C . ALA A 1 361 ? -3.310 2.175 18.059 1.00 51.03 361 ALA A C 1
ATOM 2713 O O . ALA A 1 361 ? -4.261 2.189 18.840 1.00 51.03 361 ALA A O 1
ATOM 2714 N N . LEU A 1 362 ? -3.487 2.251 16.745 1.00 54.53 362 LEU A N 1
ATOM 2715 C CA . LEU A 1 362 ? -4.795 2.375 16.113 1.00 54.53 362 LEU A CA 1
ATOM 2716 C C . LEU A 1 362 ? -4.893 1.325 15.013 1.00 54.53 362 LEU A C 1
ATOM 2718 O O . LEU A 1 362 ? -4.121 1.367 14.062 1.00 54.53 362 LEU A O 1
ATOM 2722 N N . PHE A 1 363 ? -5.852 0.413 15.109 1.00 55.97 363 PHE A N 1
ATOM 2723 C CA . PHE A 1 363 ? -6.226 -0.438 13.988 1.00 55.97 363 PHE A CA 1
ATOM 2724 C C . PHE A 1 363 ? -7.417 0.194 13.279 1.00 55.97 363 PHE A C 1
ATOM 2726 O O . PHE A 1 363 ? -8.535 0.215 13.792 1.00 55.97 363 PHE A O 1
ATOM 2733 N N . CYS A 1 364 ? -7.165 0.712 12.085 1.00 55.94 364 CYS A N 1
ATOM 2734 C CA . CYS A 1 364 ? -8.190 1.180 11.173 1.00 55.94 364 CYS A CA 1
ATOM 2735 C C . CYS A 1 364 ? -8.539 0.037 10.213 1.00 55.94 364 CYS A C 1
ATOM 2737 O O . CYS A 1 364 ? -7.697 -0.396 9.429 1.00 55.94 364 CYS A O 1
ATOM 2739 N N . PHE A 1 365 ? -9.784 -0.441 10.213 1.00 51.94 365 PHE A N 1
ATOM 2740 C CA . PHE A 1 365 ? -10.259 -1.353 9.164 1.00 51.94 365 PHE A CA 1
ATOM 2741 C C . PHE A 1 365 ? -10.740 -0.524 7.981 1.00 51.94 365 PHE A C 1
ATOM 2743 O O . PHE A 1 365 ? -11.635 0.307 8.149 1.00 51.94 365 PHE A O 1
ATOM 2750 N N . THR A 1 366 ? -10.106 -0.643 6.803 1.00 37.53 366 THR A N 1
ATOM 2751 C CA . THR A 1 366 ? -10.306 0.399 5.779 1.00 37.53 366 THR A CA 1
ATOM 2752 C C . THR A 1 366 ? -10.650 -0.024 4.363 1.00 37.53 366 THR A C 1
ATOM 2754 O O . THR A 1 366 ? -9.999 -0.826 3.698 1.00 37.53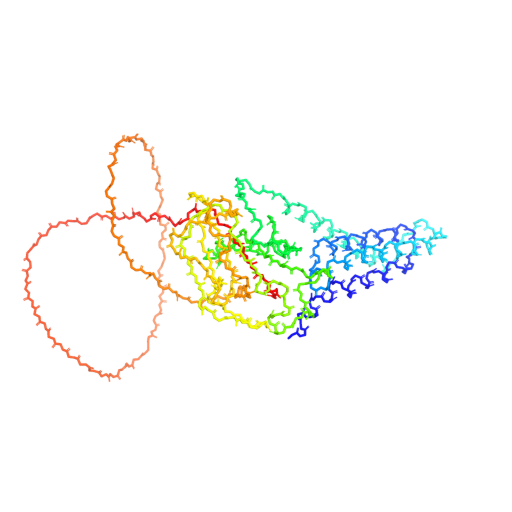 366 THR A O 1
ATOM 2757 N N . THR A 1 367 ? -11.629 0.708 3.843 1.00 32.62 367 THR A N 1
ATOM 2758 C CA . THR A 1 367 ? -11.791 1.006 2.428 1.00 32.62 367 THR A CA 1
ATOM 2759 C C . THR A 1 367 ? -10.957 2.266 2.108 1.00 32.62 367 THR A C 1
ATOM 2761 O O . THR A 1 367 ? -11.212 3.319 2.702 1.00 32.62 367 THR A O 1
ATOM 2764 N N . PRO A 1 368 ? -9.948 2.213 1.223 1.00 31.84 368 PRO A N 1
ATOM 2765 C CA . PRO A 1 368 ? -9.027 3.333 0.988 1.00 31.84 368 PRO A CA 1
ATOM 2766 C C . PRO A 1 368 ? -9.619 4.402 0.059 1.00 31.84 368 PRO A C 1
ATOM 2768 O O . PRO A 1 368 ? -10.078 4.033 -1.016 1.00 31.84 368 PRO A O 1
ATOM 2771 N N . GLN A 1 369 ? -9.496 5.699 0.390 1.00 35.78 369 GLN A N 1
ATOM 2772 C CA . GLN A 1 369 ? -9.375 6.820 -0.572 1.00 35.78 369 GLN A CA 1
ATOM 2773 C C . GLN A 1 369 ? -8.692 8.053 0.066 1.00 35.78 369 GLN A C 1
ATOM 2775 O O . GLN A 1 369 ? -9.023 8.410 1.191 1.00 35.78 369 GLN A O 1
ATOM 2780 N N . ARG A 1 370 ? -7.771 8.678 -0.696 1.00 28.98 370 ARG A N 1
ATOM 2781 C CA . ARG A 1 370 ? -6.958 9.901 -0.448 1.00 28.98 370 ARG A CA 1
ATOM 2782 C C . ARG A 1 370 ? -6.568 10.250 1.007 1.00 28.98 370 ARG A C 1
ATOM 2784 O O . ARG A 1 370 ? -7.381 10.720 1.801 1.00 28.98 370 ARG A O 1
ATOM 2791 N N . THR A 1 371 ? -5.262 10.147 1.263 1.00 29.20 371 THR A N 1
ATOM 2792 C CA . THR A 1 371 ? -4.513 10.802 2.357 1.00 29.20 371 THR A CA 1
ATOM 2793 C C . THR A 1 371 ? -4.019 12.185 1.964 1.00 29.20 371 THR A C 1
ATOM 2795 O O . THR A 1 371 ? -3.592 12.286 0.791 1.00 29.20 371 THR A O 1
#

Sequence (371 aa):
MTLLIASALLPLLVLPGAALVWLTRRSPCRLLWGLKAAAVGGYVGLTYHLGSWYMLSTHGRYVLLGLFAVGAGYGGWRMRHQVFWTRPRGWQWAGPGLAAILLLLSVVGLRQRNQAREIPAPPVNLTVPLRDGPVYVASGGSRSITNPHLKVDAPELQTWRGQRWGLDLVQLYPSGNRASGLYPTTLARYAVFGAPVYAPCDGAVETTAGSLPDRSPPARDTARKAGNHVLLRCASDAYVLLAHLKQGSVRVEPGDSVSPTPASGGWATAATAGNRTSTSAPKTRWARPPSWMPTRARSPSTAGFRSATTWCGPMERDAGEPFPATPPSSCVSRDDQTQGPAGRAAPSTRDVAPGLRGRAALFCFTTPQRT

InterPro domains:
  IPR011055 Duplicated hybrid motif [G3DSA:2.70.70.10] (137-275)

Organism: NCBI:txid146919

Secondary structure (DSSP, 8-state):
-HHHHHHHHIIIIIHHHHHHHHHHS--SSHHHHHHHHHHHHHHHHHHHHHS-GGGT-TTHHHHHHHHHHHHHHHHHHHHTTS-S-----GGGGHHHHHHHHHHHHHHHHHHHHHHTT--PSSP-----S--SS-EEEEE-SSSTTT-GGGGGGSGGGGGGGGGTEEEEEEE--TTS-SBSSSS-S-GGGBTTTT-EEE-SSSEEEEEEE--SPP--TT---SSSTT-EEEEEEEETTEEEEEEEEPTT-----TT-EE-SSGGGSS-SEEEEB-------------PPPPP-PPPP--------------------------------------------------------PPP---EEEEEEE------

Radius of gyration: 29.83 Å; chains: 1; bounding box: 67×72×87 Å

pLDDT: mean 73.83, std 28.34, range [18.92, 98.69]